Protein AF-A0A835W8W4-F1 (afdb_monomer_lite)

Radius of gyration: 17.64 Å; chains: 1; bounding box: 42×38×50 Å

Sequence (252 aa):
MQGSRPECCSPIPGKLLTFNLGNNPTNQWRDATPCVGCISRGADPAFYDSCGPDLGFGRVLLQLGVSQRVGFVPTAAGGTNLADMWCPGCPLYVEMKQTVVRAMRAAGPNARLRGMVWVQGESDANNDWNSGQYGTRFAAFLAAVRQDFAPYMSYPGAPAGGLPVIMAVMSTARRGDIFPYIQQVRNQQLGFTAANLLKVDMANYEFYLQSMRNPYQPDQIWWDQAIHMTQQGECDMGGDMASAWAASGLQQ

InterPro domains:
  IPR005181 Sialate O-acetylesterase domain [PF03629] (26-244)
  IPR036514 SGNH hydrolase superfamily [G3DSA:3.40.50.1110] (10-247)
  IPR052940 Carbohydrate Esterase 6 [PTHR31988] (3-247)

Structure (mmCIF, N/CA/C/O backbone):
data_AF-A0A835W8W4-F1
#
_entry.id   AF-A0A835W8W4-F1
#
loop_
_atom_site.group_PDB
_atom_site.id
_atom_site.type_symbol
_atom_site.label_atom_id
_atom_site.label_alt_id
_atom_site.label_comp_id
_atom_site.label_asym_id
_atom_site.label_entity_id
_atom_site.label_seq_id
_atom_site.pdbx_PDB_ins_code
_atom_site.Cartn_x
_atom_site.Cartn_y
_atom_site.Cartn_z
_atom_site.occupancy
_atom_site.B_iso_or_equiv
_atom_site.auth_seq_id
_atom_site.auth_comp_id
_atom_site.auth_asym_id
_atom_site.auth_atom_id
_atom_site.pdbx_PDB_model_num
ATOM 1 N N . MET A 1 1 ? -2.972 8.578 -17.487 1.00 58.81 1 MET A N 1
ATOM 2 C CA . MET A 1 1 ? -4.276 8.000 -17.100 1.00 58.81 1 MET A CA 1
ATOM 3 C C . MET A 1 1 ? -4.948 7.454 -18.347 1.00 58.81 1 MET A C 1
ATOM 5 O O . MET A 1 1 ? -4.941 8.152 -19.354 1.00 58.81 1 MET A O 1
ATOM 9 N N . GLN A 1 2 ? -5.483 6.234 -18.311 1.00 57.88 2 GLN A N 1
ATOM 10 C CA . GLN A 1 2 ? -6.339 5.714 -19.383 1.00 57.88 2 GLN A CA 1
ATOM 11 C C . GLN A 1 2 ? -7.764 5.511 -18.859 1.00 57.88 2 GLN A C 1
ATOM 13 O O . GLN A 1 2 ? -7.946 5.060 -17.726 1.00 57.88 2 GLN A O 1
ATOM 18 N N . GLY A 1 3 ? -8.748 5.851 -19.696 1.00 62.78 3 GLY A N 1
ATOM 19 C CA . GLY A 1 3 ? -10.175 5.621 -19.454 1.00 62.78 3 GLY A CA 1
ATOM 20 C C . GLY A 1 3 ? -10.870 6.642 -18.548 1.00 62.78 3 GLY A C 1
ATOM 21 O O . GLY A 1 3 ? -10.238 7.475 -17.898 1.00 62.78 3 GLY A O 1
ATOM 22 N N . SER A 1 4 ? -12.203 6.568 -18.517 1.00 70.31 4 SER A N 1
ATOM 23 C CA . SER A 1 4 ? -13.024 7.249 -17.514 1.00 70.31 4 SER A CA 1
ATOM 24 C C . SER A 1 4 ? -12.796 6.628 -16.139 1.00 70.31 4 SER A C 1
ATOM 26 O O . SER A 1 4 ? -12.672 5.408 -16.032 1.00 70.31 4 SER A O 1
ATOM 28 N N . ARG A 1 5 ? -12.808 7.451 -15.089 1.00 78.19 5 ARG A N 1
ATOM 29 C CA . ARG A 1 5 ? -12.670 6.992 -13.704 1.00 78.19 5 ARG A CA 1
ATOM 30 C C . ARG A 1 5 ? -13.720 5.916 -13.357 1.00 78.19 5 ARG A C 1
ATOM 32 O O . ARG A 1 5 ? -14.914 6.217 -13.442 1.00 78.19 5 ARG A O 1
ATOM 39 N N . PRO A 1 6 ? -13.312 4.709 -12.921 1.00 85.62 6 PRO A N 1
ATOM 40 C CA . PRO A 1 6 ? -14.235 3.673 -12.464 1.00 85.62 6 PRO A CA 1
ATOM 41 C C . PRO A 1 6 ? -15.059 4.102 -11.239 1.00 85.62 6 PRO A C 1
ATOM 43 O O . PRO A 1 6 ? -14.613 4.900 -10.408 1.00 85.62 6 PRO A O 1
ATOM 46 N N . GLU A 1 7 ? -16.256 3.532 -11.070 1.00 87.12 7 GLU A N 1
ATOM 47 C CA . GLU A 1 7 ? -17.146 3.873 -9.947 1.00 87.12 7 GLU A CA 1
ATOM 48 C C . GLU A 1 7 ? -16.520 3.550 -8.577 1.00 87.12 7 GLU A C 1
ATOM 50 O O . GLU A 1 7 ? -16.700 4.294 -7.611 1.00 87.12 7 GLU A O 1
ATOM 55 N N . CYS A 1 8 ? -15.726 2.483 -8.494 1.00 87.44 8 CYS A N 1
ATOM 56 C CA . CYS A 1 8 ? -15.003 2.078 -7.285 1.00 87.44 8 CYS A CA 1
ATOM 57 C C . CYS A 1 8 ? -14.047 3.163 -6.753 1.00 87.44 8 CYS A C 1
ATOM 59 O O . CYS A 1 8 ? -13.867 3.255 -5.540 1.00 87.44 8 CYS A O 1
ATOM 61 N N . CYS A 1 9 ? -13.544 4.051 -7.618 1.00 84.94 9 CYS A N 1
ATOM 62 C CA . CYS A 1 9 ? -12.717 5.210 -7.258 1.00 84.94 9 CYS A CA 1
ATOM 63 C C . CYS A 1 9 ? -13.539 6.452 -6.882 1.00 84.94 9 CYS A C 1
ATOM 65 O O . CYS A 1 9 ? -12.996 7.552 -6.782 1.00 84.94 9 CYS A O 1
ATOM 67 N N . SER A 1 10 ? -14.862 6.335 -6.753 1.00 89.44 10 SER A N 1
ATOM 68 C CA . SER A 1 10 ? -15.710 7.479 -6.420 1.00 89.44 10 SER A CA 1
ATOM 69 C C . SER A 1 10 ? -15.798 7.672 -4.903 1.00 89.44 10 SER A C 1
ATOM 71 O O . SER A 1 10 ? -15.991 6.683 -4.181 1.00 89.44 10 SER A O 1
ATOM 73 N N . PRO A 1 11 ? -15.713 8.925 -4.412 1.00 90.44 11 PRO A N 1
ATOM 74 C CA . PRO A 1 11 ? -15.899 9.249 -3.001 1.00 90.44 11 PRO A CA 1
ATOM 75 C C . PRO A 1 11 ? -17.213 8.710 -2.434 1.00 90.44 11 PRO A C 1
ATOM 77 O O . PRO A 1 11 ? -18.226 8.646 -3.129 1.00 90.44 11 PRO A O 1
ATOM 80 N N . ILE A 1 12 ? -17.213 8.395 -1.138 1.00 94.88 12 ILE A N 1
ATOM 81 C CA . ILE A 1 12 ? -18.433 8.116 -0.371 1.00 94.88 12 ILE A CA 1
ATOM 82 C C . ILE A 1 12 ? -18.437 9.072 0.830 1.00 94.88 12 ILE A C 1
ATOM 84 O O . ILE A 1 12 ? -17.858 8.733 1.872 1.00 94.88 12 ILE A O 1
ATOM 88 N N . PRO A 1 13 ? -19.032 10.274 0.685 1.00 95.12 13 PRO A N 1
ATOM 89 C CA . PRO A 1 13 ? -19.011 11.310 1.714 1.00 95.12 13 PRO A CA 1
ATOM 90 C C . PRO A 1 13 ? -19.453 10.802 3.090 1.00 95.12 13 PRO A C 1
ATOM 92 O O . PRO A 1 13 ? -20.390 10.010 3.214 1.00 95.12 13 PRO A O 1
ATOM 95 N N . GLY A 1 14 ? -18.736 11.211 4.135 1.00 95.00 14 GLY A N 1
ATOM 96 C CA . GLY A 1 14 ? -18.959 10.805 5.524 1.00 95.00 14 GLY A CA 1
ATOM 97 C C . GLY A 1 14 ? -18.557 9.364 5.873 1.00 95.00 14 GLY A C 1
ATOM 98 O O . GLY A 1 14 ? -18.551 9.011 7.062 1.00 95.00 14 GLY A O 1
ATOM 99 N N . LYS A 1 15 ? -18.205 8.530 4.881 1.00 96.62 15 LYS A N 1
ATOM 100 C CA . LYS A 1 15 ? -17.788 7.129 5.077 1.00 96.62 15 LYS A CA 1
ATOM 101 C C . LYS A 1 15 ? -16.337 6.863 4.691 1.00 96.62 15 LYS A C 1
ATOM 103 O O . LYS A 1 15 ? -15.668 6.134 5.417 1.00 96.62 15 LYS A O 1
ATOM 108 N N . LEU A 1 16 ? -15.853 7.430 3.589 1.00 95.38 16 LEU A N 1
ATOM 109 C CA . LEU A 1 16 ? -14.446 7.357 3.193 1.00 95.38 16 LEU A CA 1
ATOM 110 C C . LEU A 1 16 ? -13.795 8.708 3.456 1.00 95.38 16 LEU A C 1
ATOM 112 O O . LEU A 1 16 ? -14.190 9.712 2.868 1.00 95.38 16 LEU A O 1
ATOM 116 N N . LEU A 1 17 ? -12.818 8.725 4.357 1.00 94.19 17 LEU A N 1
ATOM 117 C CA . LEU A 1 17 ? -12.133 9.931 4.802 1.00 94.19 17 LEU A CA 1
ATOM 118 C C . LEU A 1 17 ? -10.644 9.865 4.477 1.00 94.19 17 LEU A C 1
ATOM 120 O O . LEU A 1 17 ? -10.050 8.789 4.452 1.00 94.19 17 LEU A O 1
ATOM 124 N N . THR A 1 18 ? -10.027 11.024 4.297 1.00 91.50 18 THR A N 1
ATOM 125 C CA . THR A 1 18 ? -8.574 11.168 4.198 1.00 91.50 18 THR A CA 1
ATOM 126 C C . THR A 1 18 ? -8.077 12.217 5.185 1.00 91.50 18 THR A C 1
ATOM 128 O O . THR A 1 18 ? -8.758 13.217 5.450 1.00 91.50 18 THR A O 1
ATOM 131 N N . PHE A 1 19 ? -6.903 11.980 5.762 1.00 90.44 19 PHE A N 1
ATOM 132 C CA . PHE A 1 19 ? -6.218 12.930 6.622 1.00 90.44 19 PHE A CA 1
ATOM 133 C C . PHE A 1 19 ? -5.140 13.671 5.845 1.00 90.44 19 PHE A C 1
ATOM 135 O O . PHE A 1 19 ? -4.148 13.064 5.462 1.00 90.44 19 PHE A O 1
ATOM 142 N N . ASN A 1 20 ? -5.276 14.996 5.765 1.00 74.00 20 ASN A N 1
ATOM 143 C CA . ASN A 1 20 ? -4.269 15.904 5.215 1.00 74.00 20 ASN A CA 1
ATOM 144 C C . ASN A 1 20 ? -3.978 15.716 3.706 1.00 74.00 20 ASN A C 1
ATOM 146 O O . ASN A 1 20 ? -3.751 14.620 3.213 1.00 74.00 20 ASN A O 1
ATOM 150 N N . LEU A 1 21 ? -3.941 16.820 2.966 1.00 63.12 21 LEU A N 1
ATOM 151 C CA . LEU A 1 21 ? -3.463 16.870 1.581 1.00 63.12 21 LEU A CA 1
ATOM 152 C C . LEU A 1 21 ? -2.366 17.926 1.561 1.00 63.12 21 LEU A C 1
ATOM 154 O O . LEU A 1 21 ? -2.598 19.007 2.101 1.00 63.12 21 LEU A O 1
ATOM 158 N N . GLY A 1 22 ? -1.193 17.634 0.989 1.00 52.56 22 GLY A N 1
ATOM 159 C CA . GLY A 1 22 ? 0.028 18.450 1.133 1.00 52.56 22 GLY A CA 1
ATOM 160 C C . GLY A 1 22 ? -0.129 19.963 0.902 1.00 52.56 22 GLY A C 1
ATOM 161 O O . GLY A 1 22 ? 0.611 20.748 1.486 1.00 52.56 22 GLY A O 1
ATOM 162 N N . ASN A 1 23 ? -1.146 20.389 0.146 1.00 52.91 23 ASN A N 1
ATOM 163 C CA . ASN A 1 23 ? -1.433 21.799 -0.143 1.00 52.91 23 ASN A CA 1
ATOM 164 C C . ASN A 1 23 ? -2.333 22.502 0.897 1.00 52.91 23 ASN A C 1
ATOM 166 O O . ASN A 1 23 ? -2.629 23.685 0.743 1.00 52.91 23 ASN A O 1
ATOM 170 N N . ASN A 1 24 ? -2.819 21.807 1.931 1.00 53.22 24 ASN A N 1
ATOM 171 C CA . ASN A 1 24 ? -3.669 22.389 2.974 1.00 53.22 24 ASN A CA 1
ATOM 172 C C . ASN A 1 24 ? -3.491 21.666 4.332 1.00 53.22 24 ASN A C 1
ATOM 174 O O . ASN A 1 24 ? -4.356 20.871 4.727 1.00 53.22 24 ASN A O 1
ATOM 178 N N . PRO A 1 25 ? -2.375 21.923 5.046 1.00 62.25 25 PRO A N 1
ATOM 179 C CA . PRO A 1 25 ? -1.998 21.233 6.276 1.00 62.25 25 PRO A CA 1
ATOM 180 C C . PRO A 1 25 ? -2.801 21.702 7.495 1.00 62.25 25 PRO A C 1
ATOM 182 O O . PRO A 1 25 ? -2.257 22.250 8.450 1.00 62.25 25 PRO A O 1
ATOM 185 N N . THR A 1 26 ? -4.115 21.471 7.499 1.00 68.50 26 THR A N 1
ATOM 186 C CA . THR A 1 26 ? -4.991 21.858 8.620 1.00 68.50 26 THR A CA 1
ATOM 187 C C . THR A 1 26 ? -5.052 20.827 9.745 1.00 68.50 26 THR A C 1
ATOM 189 O O . THR A 1 26 ? -5.738 21.059 10.735 1.00 68.50 26 THR A O 1
ATOM 192 N N . ASN A 1 27 ? -4.343 19.693 9.629 1.00 83.88 27 ASN A N 1
ATOM 193 C CA . ASN A 1 27 ? -4.487 18.534 10.524 1.00 83.88 27 ASN A CA 1
ATOM 194 C C . ASN A 1 27 ? -5.960 18.119 10.703 1.00 83.88 27 ASN A C 1
ATOM 196 O O . ASN A 1 27 ? -6.414 17.852 11.814 1.00 83.88 27 ASN A O 1
ATOM 200 N N . GLN A 1 28 ? -6.712 18.075 9.601 1.00 87.56 28 GLN A N 1
ATOM 201 C CA . GLN A 1 28 ? -8.135 17.741 9.596 1.00 87.56 28 GLN A CA 1
ATOM 202 C C . GLN A 1 28 ? -8.422 16.505 8.750 1.00 87.56 28 GLN A C 1
ATOM 204 O O . GLN A 1 28 ? -7.835 16.300 7.683 1.00 87.56 28 GLN A O 1
ATOM 209 N N . TRP A 1 29 ? -9.395 15.734 9.224 1.00 91.69 29 TRP A N 1
ATOM 210 C CA . TRP A 1 29 ? -10.076 14.711 8.447 1.00 91.69 29 TRP A CA 1
ATOM 211 C C . TRP A 1 29 ? -11.119 15.362 7.541 1.00 91.69 29 TRP A C 1
ATOM 213 O O . TRP A 1 29 ? -11.842 16.263 7.963 1.00 91.69 29 TRP A O 1
ATOM 223 N N . ARG A 1 30 ? -11.196 14.899 6.298 1.00 89.88 30 ARG A N 1
ATOM 224 C CA . ARG A 1 30 ? -12.176 15.338 5.298 1.00 89.88 30 ARG A CA 1
ATOM 225 C C . ARG A 1 30 ? -12.607 14.155 4.449 1.00 89.88 30 ARG A C 1
ATOM 227 O O . ARG A 1 30 ? -11.974 13.102 4.514 1.00 89.88 30 ARG A O 1
ATOM 234 N N . ASP A 1 31 ? -13.648 14.336 3.648 1.00 91.31 31 ASP A N 1
ATOM 235 C CA . ASP A 1 31 ? -14.042 13.324 2.673 1.00 91.31 31 ASP A CA 1
ATOM 236 C C . ASP A 1 31 ? -12.879 13.005 1.731 1.00 91.31 31 ASP A C 1
ATOM 238 O O . ASP A 1 31 ? -12.158 13.894 1.265 1.00 91.31 31 ASP A O 1
ATOM 242 N N . ALA A 1 32 ? -12.666 11.713 1.501 1.00 89.75 32 ALA A N 1
ATOM 243 C CA . ALA A 1 32 ? -11.625 11.242 0.612 1.00 89.75 32 ALA A CA 1
ATOM 244 C C . ALA A 1 32 ? -11.965 11.607 -0.838 1.00 89.75 32 ALA A C 1
ATOM 246 O O . ALA A 1 32 ? -13.104 11.469 -1.282 1.00 89.75 32 ALA A O 1
ATOM 247 N N . THR A 1 33 ? -10.956 12.064 -1.572 1.00 85.44 33 THR A N 1
ATOM 248 C CA . THR A 1 33 ? -11.023 12.311 -3.017 1.00 85.44 33 THR A CA 1
ATOM 249 C C . THR A 1 33 ? -10.239 11.215 -3.744 1.00 85.44 33 THR A C 1
ATOM 251 O O . THR A 1 33 ? -9.469 10.511 -3.088 1.00 85.44 33 THR A O 1
ATOM 254 N N . PRO A 1 34 ? -10.463 11.001 -5.052 1.00 85.12 34 PRO A N 1
ATOM 255 C CA . PRO A 1 34 ? -9.764 9.957 -5.798 1.00 85.12 34 PRO A CA 1
ATOM 256 C C . PRO A 1 34 ? -8.241 10.043 -5.679 1.00 85.12 34 PRO A C 1
ATOM 258 O O . PRO A 1 34 ? -7.680 11.133 -5.573 1.00 85.12 34 PRO A O 1
ATOM 261 N N . CYS A 1 35 ? -7.590 8.876 -5.731 1.00 77.69 35 CYS A N 1
ATOM 262 C CA . CYS A 1 35 ? -6.135 8.732 -5.656 1.00 77.69 35 CYS A CA 1
ATOM 263 C C . CYS A 1 35 ? -5.552 9.312 -4.356 1.00 77.69 35 CYS A C 1
ATOM 265 O O . CYS A 1 35 ? -4.607 10.100 -4.410 1.00 77.69 35 CYS A O 1
ATOM 267 N N . VAL A 1 36 ? -6.078 8.925 -3.180 1.00 79.50 36 VAL A N 1
ATOM 268 C CA . VAL A 1 36 ? -5.668 9.490 -1.874 1.00 79.50 36 VAL A CA 1
ATOM 269 C C . VAL A 1 36 ? -4.146 9.475 -1.698 1.00 79.50 36 VAL A C 1
ATOM 271 O O . VAL A 1 36 ? -3.571 10.452 -1.218 1.00 79.50 36 VAL A O 1
ATOM 274 N N . GLY A 1 37 ? -3.480 8.397 -2.123 1.00 73.38 37 GLY A N 1
ATOM 275 C CA . GLY A 1 37 ? -2.020 8.281 -2.060 1.00 73.38 37 GLY A CA 1
ATOM 276 C C . GLY A 1 37 ? -1.259 9.219 -3.007 1.00 73.38 37 GLY A C 1
ATOM 277 O O . GLY A 1 37 ? -0.158 9.640 -2.677 1.00 73.38 37 GLY A O 1
ATOM 278 N N . CYS A 1 38 ? -1.836 9.577 -4.151 1.00 71.88 38 CYS A N 1
ATOM 279 C CA . CYS A 1 38 ? -1.195 10.353 -5.221 1.00 71.88 38 CYS A CA 1
ATOM 280 C C . CYS A 1 38 ? -1.176 11.850 -4.900 1.00 71.88 38 CYS A C 1
ATOM 282 O O . CYS A 1 38 ? -0.239 12.563 -5.243 1.00 71.88 38 CYS A O 1
ATOM 284 N N . ILE A 1 39 ? -2.201 12.311 -4.182 1.00 66.94 39 ILE A N 1
ATOM 285 C CA . ILE A 1 39 ? -2.350 13.700 -3.732 1.00 66.94 39 ILE A CA 1
ATOM 286 C C . ILE A 1 39 ? -1.751 13.949 -2.334 1.00 66.94 39 ILE A C 1
ATOM 288 O O . ILE A 1 39 ? -1.865 15.053 -1.790 1.00 66.94 39 ILE A O 1
ATOM 292 N N . SER A 1 40 ? -1.089 12.940 -1.751 1.00 65.31 40 SER A N 1
ATOM 293 C CA . SER A 1 40 ? -0.463 12.979 -0.417 1.00 65.31 40 SER A CA 1
ATOM 294 C C . SER A 1 40 ? 0.491 14.168 -0.246 1.00 65.31 40 SER A C 1
ATOM 296 O O . SER A 1 40 ? 0.511 14.813 0.803 1.00 65.31 40 SER A O 1
ATOM 298 N N . ARG A 1 41 ? 1.245 14.493 -1.302 1.00 67.06 41 ARG A N 1
ATOM 299 C CA . ARG A 1 41 ? 2.327 15.493 -1.317 1.00 67.06 41 ARG A CA 1
ATOM 300 C C . ARG A 1 41 ? 1.999 16.755 -2.099 1.00 67.06 41 ARG A C 1
ATOM 302 O O . ARG A 1 41 ? 2.875 17.571 -2.358 1.00 67.06 41 ARG A O 1
ATOM 309 N N . GLY A 1 42 ? 0.734 16.925 -2.440 1.00 58.22 42 GLY A N 1
ATOM 310 C CA . GLY A 1 42 ? 0.255 18.068 -3.185 1.00 58.22 42 GLY A CA 1
ATOM 311 C C . GLY A 1 42 ? -0.871 17.625 -4.087 1.00 58.22 42 GLY A C 1
ATOM 312 O O . GLY A 1 42 ? -0.795 16.593 -4.746 1.00 58.22 42 GLY A O 1
ATOM 313 N N . ALA A 1 43 ? -1.942 18.400 -4.079 1.00 54.31 43 ALA A N 1
ATOM 314 C CA . ALA A 1 43 ? -3.055 18.206 -4.978 1.00 54.31 43 ALA A CA 1
ATOM 315 C C . ALA A 1 43 ? -2.628 18.702 -6.368 1.00 54.31 43 ALA A C 1
ATOM 317 O O . ALA A 1 43 ? -2.963 19.818 -6.762 1.00 54.31 43 ALA A O 1
ATOM 318 N N . ASP A 1 44 ? -1.785 17.922 -7.049 1.00 60.88 44 ASP A N 1
ATOM 319 C CA . ASP A 1 44 ? -1.528 18.112 -8.471 1.00 60.88 44 ASP A CA 1
ATOM 320 C C . ASP A 1 44 ? -2.856 17.859 -9.193 1.00 60.88 44 ASP A C 1
ATOM 322 O O . ASP A 1 44 ? -3.407 16.754 -9.085 1.00 60.88 44 ASP A O 1
ATOM 326 N N . PRO A 1 45 ? -3.406 18.862 -9.901 1.00 62.41 45 PRO A N 1
ATOM 327 C CA . PRO A 1 45 ? -4.656 18.691 -10.610 1.00 62.41 45 PRO A CA 1
ATOM 328 C C . PRO A 1 45 ? -4.652 17.546 -11.617 1.00 62.41 45 PRO A C 1
ATOM 330 O O . PRO A 1 45 ? -5.710 16.985 -11.898 1.00 62.41 45 PRO A O 1
ATOM 333 N N . ALA A 1 46 ? -3.471 17.149 -12.097 1.00 64.25 46 ALA A N 1
ATOM 334 C CA . ALA A 1 46 ? -3.295 15.996 -12.964 1.00 64.25 46 ALA A CA 1
ATOM 335 C C . ALA A 1 46 ? -3.670 14.661 -12.300 1.00 64.25 46 ALA A C 1
ATOM 337 O O . ALA A 1 46 ? -3.828 13.677 -13.013 1.00 64.25 46 ALA A O 1
ATOM 338 N N . PHE A 1 47 ? -3.831 14.595 -10.973 1.00 69.38 47 PHE A N 1
ATOM 339 C CA . PHE A 1 47 ? -4.231 13.371 -10.271 1.00 69.38 47 PHE A CA 1
ATOM 340 C C . PHE A 1 47 ? -5.670 13.383 -9.740 1.00 69.38 47 PHE A C 1
ATOM 342 O O . PHE A 1 47 ? -6.097 12.373 -9.185 1.00 69.38 47 PHE A O 1
ATOM 349 N N . TYR A 1 48 ? -6.446 14.461 -9.923 1.00 67.06 48 TYR A N 1
ATOM 350 C CA . TYR A 1 48 ? -7.840 14.499 -9.443 1.00 67.06 48 TYR A CA 1
ATOM 351 C C . TYR A 1 48 ? -8.752 13.473 -10.128 1.00 67.06 48 TYR A C 1
ATOM 353 O O . TYR A 1 48 ? -9.700 12.987 -9.507 1.00 67.06 48 TYR A O 1
ATOM 361 N N . ASP A 1 49 ? -8.429 13.118 -11.373 1.00 73.06 49 ASP A N 1
ATOM 362 C CA . ASP A 1 49 ? -9.118 12.083 -12.148 1.00 73.06 49 ASP A CA 1
ATOM 363 C C . ASP A 1 49 ? -8.391 10.728 -12.113 1.00 73.06 49 ASP A C 1
ATOM 365 O O . ASP A 1 49 ? -8.762 9.811 -12.844 1.00 73.06 49 ASP A O 1
ATOM 369 N N . SER A 1 50 ? -7.367 10.579 -11.267 1.00 80.12 50 SER A N 1
ATOM 370 C CA . SER A 1 50 ? -6.652 9.315 -11.095 1.00 80.12 50 SER A CA 1
ATOM 371 C C . SER A 1 50 ? -7.341 8.407 -10.079 1.00 80.12 50 SER A C 1
ATOM 373 O O . SER A 1 50 ? -8.146 8.834 -9.249 1.00 80.12 50 SER A O 1
ATOM 375 N N . CYS A 1 51 ? -6.953 7.136 -10.092 1.00 86.81 51 CYS A N 1
ATOM 376 C CA . CYS A 1 51 ? -7.342 6.166 -9.084 1.00 86.81 51 CYS A CA 1
ATOM 377 C C . CYS A 1 51 ? -6.106 5.520 -8.465 1.00 86.81 51 CYS A C 1
ATOM 379 O O . CYS A 1 51 ? -5.133 5.261 -9.166 1.00 86.81 51 CYS A O 1
ATOM 381 N N . GLY A 1 52 ? -6.172 5.282 -7.159 1.00 90.12 52 GLY A N 1
ATOM 382 C CA . GLY A 1 52 ? -5.290 4.378 -6.431 1.00 90.12 52 GLY A CA 1
ATOM 383 C C . GLY A 1 52 ? -6.133 3.289 -5.760 1.00 90.12 52 GLY A C 1
ATOM 384 O O . GLY A 1 52 ? -7.367 3.315 -5.857 1.00 90.12 52 GLY A O 1
ATOM 385 N N . PRO A 1 53 ? -5.512 2.352 -5.031 1.00 94.50 53 PRO A N 1
ATOM 386 C CA . PRO A 1 53 ? -6.230 1.218 -4.454 1.00 94.50 53 PRO A CA 1
ATOM 387 C C . PRO A 1 53 ? -7.087 1.609 -3.244 1.00 94.50 53 PRO A C 1
ATOM 389 O O . PRO A 1 53 ? -7.924 0.835 -2.790 1.00 94.50 53 PRO A O 1
ATOM 392 N N . ASP A 1 54 ? -6.888 2.811 -2.705 1.00 94.19 54 ASP A N 1
ATOM 393 C CA . ASP A 1 54 ? -7.471 3.317 -1.467 1.00 94.19 54 ASP A CA 1
ATOM 394 C C . ASP A 1 54 ? -9.006 3.341 -1.473 1.00 94.19 54 ASP A C 1
ATOM 396 O O . ASP A 1 54 ? -9.632 2.679 -0.642 1.00 94.19 54 ASP A O 1
ATOM 400 N N . LEU A 1 55 ? -9.645 4.062 -2.399 1.00 94.12 55 LEU A N 1
ATOM 401 C CA . LEU A 1 55 ? -11.110 4.151 -2.407 1.00 94.12 55 LEU A CA 1
ATOM 402 C C . LEU A 1 55 ? -11.785 2.817 -2.745 1.00 94.12 55 LEU A C 1
ATOM 404 O O . LEU A 1 55 ? -12.807 2.503 -2.132 1.00 94.12 55 LEU A O 1
ATOM 408 N N . GLY A 1 56 ? -11.196 2.013 -3.639 1.00 95.56 56 GLY A N 1
ATOM 409 C CA . GLY A 1 56 ? -11.665 0.654 -3.931 1.00 95.56 56 GLY A CA 1
ATOM 410 C C . GLY A 1 56 ? -11.611 -0.238 -2.689 1.00 95.56 56 GLY A C 1
ATOM 411 O O . GLY A 1 56 ? -12.619 -0.835 -2.306 1.00 95.56 56 GLY A O 1
ATOM 412 N N . PHE A 1 57 ? -10.476 -0.222 -1.985 1.00 97.25 57 PHE A N 1
ATOM 413 C CA . PHE A 1 57 ? -10.289 -0.914 -0.710 1.00 97.25 57 PHE A CA 1
ATOM 414 C C . PHE A 1 57 ? -11.325 -0.487 0.330 1.00 97.25 57 PHE A C 1
ATOM 416 O O . PHE A 1 57 ? -12.049 -1.312 0.890 1.00 97.25 57 PHE A O 1
ATOM 423 N N . GLY A 1 58 ? -11.451 0.820 0.565 1.00 96.69 58 GLY A N 1
ATOM 424 C CA . GLY A 1 58 ? -12.399 1.357 1.534 1.00 96.69 58 GLY A CA 1
ATOM 425 C C . GLY A 1 58 ? -13.843 0.994 1.196 1.00 96.69 58 GLY A C 1
ATOM 426 O O . GLY A 1 58 ? -14.594 0.579 2.077 1.00 96.69 58 GLY A O 1
ATOM 427 N N . ARG A 1 59 ? -14.236 1.109 -0.076 1.00 97.00 59 ARG A N 1
ATOM 428 C CA . ARG A 1 59 ? -15.580 0.763 -0.554 1.00 97.00 59 ARG A CA 1
ATOM 429 C C . ARG A 1 59 ? -15.913 -0.702 -0.293 1.00 97.00 59 ARG A C 1
ATOM 431 O O . ARG A 1 59 ? -16.986 -0.971 0.245 1.00 97.00 59 ARG A O 1
ATOM 438 N N . VAL A 1 60 ? -15.011 -1.626 -0.616 1.00 97.38 60 VAL A N 1
ATOM 439 C CA . VAL A 1 60 ? -15.243 -3.061 -0.392 1.00 97.38 60 VAL A CA 1
ATOM 440 C C . VAL A 1 60 ? -15.321 -3.381 1.102 1.00 97.38 60 VAL A C 1
ATOM 442 O O . VAL A 1 60 ? -16.221 -4.109 1.513 1.00 97.38 60 VAL A O 1
ATOM 445 N N . LEU A 1 61 ? -14.496 -2.764 1.958 1.00 97.31 61 LEU A N 1
ATOM 446 C CA . LEU A 1 61 ? -14.637 -2.922 3.415 1.00 97.31 61 LEU A CA 1
ATOM 447 C C . LEU A 1 61 ? -16.008 -2.465 3.939 1.00 97.31 61 LEU A C 1
ATOM 449 O O . LEU A 1 61 ? -16.565 -3.106 4.833 1.00 97.31 61 LEU A O 1
ATOM 453 N N . LEU A 1 62 ? -16.550 -1.368 3.398 1.00 97.00 62 LEU A N 1
ATOM 454 C CA . LEU A 1 62 ? -17.892 -0.889 3.744 1.00 97.00 62 LEU A CA 1
ATOM 455 C C . LEU A 1 62 ? -18.978 -1.860 3.255 1.00 97.00 62 LEU A C 1
ATOM 457 O O . LEU 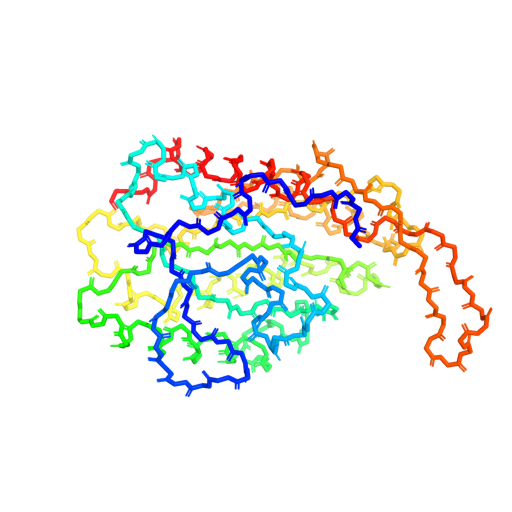A 1 62 ? -19.922 -2.138 3.990 1.00 97.00 62 LEU A O 1
ATOM 461 N N . GLN A 1 63 ? -18.850 -2.384 2.032 1.00 96.75 63 GLN A N 1
ATOM 462 C CA . GLN A 1 63 ? -19.801 -3.335 1.440 1.00 96.75 63 GLN A CA 1
ATOM 463 C C . GLN A 1 63 ? -19.827 -4.674 2.186 1.00 96.75 63 GLN A C 1
ATOM 465 O O . GLN A 1 63 ? -20.899 -5.229 2.406 1.00 96.75 63 GLN A O 1
ATOM 470 N N . LEU A 1 64 ? -18.663 -5.159 2.624 1.00 96.50 64 LEU A N 1
ATOM 471 C CA . LEU A 1 64 ? -18.528 -6.379 3.425 1.00 96.50 64 LEU A CA 1
ATOM 472 C C . LEU A 1 64 ? -18.939 -6.187 4.895 1.00 96.50 64 LEU A C 1
ATOM 474 O O . LEU A 1 64 ? -18.910 -7.140 5.668 1.00 96.50 64 LEU A O 1
ATOM 478 N N . GLY A 1 65 ? -19.280 -4.964 5.314 1.00 95.75 65 GLY A N 1
ATOM 479 C CA . GLY A 1 65 ? -19.637 -4.661 6.702 1.00 95.75 65 GLY A CA 1
ATOM 480 C C . GLY A 1 65 ? -18.465 -4.744 7.686 1.00 95.75 65 GLY A C 1
ATOM 481 O O . GLY A 1 65 ? -18.686 -4.724 8.895 1.00 95.75 65 GLY A O 1
ATOM 482 N N . VAL A 1 66 ? -17.222 -4.801 7.193 1.00 94.81 66 VAL A N 1
ATOM 483 C CA . VAL A 1 66 ? -16.003 -4.839 8.022 1.00 94.81 66 VAL A CA 1
ATOM 484 C C . VAL A 1 66 ? -15.808 -3.528 8.782 1.00 94.81 66 VAL A C 1
ATOM 486 O O . VAL A 1 66 ? -15.277 -3.514 9.891 1.00 94.81 66 VAL A O 1
ATOM 489 N N . SER A 1 67 ? -16.239 -2.411 8.195 1.00 93.56 67 SER A N 1
ATOM 490 C CA . SER A 1 67 ? -16.274 -1.117 8.868 1.00 93.56 67 SER A CA 1
ATOM 491 C C . SER A 1 67 ? -17.486 -0.301 8.429 1.00 93.56 67 SER A C 1
ATOM 493 O O . SER A 1 67 ? -18.020 -0.491 7.342 1.00 93.56 67 SER A O 1
ATOM 495 N N . GLN A 1 68 ? -17.897 0.652 9.264 1.00 94.56 68 GLN A N 1
ATOM 496 C CA . GLN A 1 68 ? -18.909 1.660 8.922 1.00 94.56 68 GLN A CA 1
ATOM 497 C C . GLN A 1 68 ? -18.287 2.936 8.331 1.00 94.56 68 GLN A C 1
ATOM 499 O O . GLN A 1 68 ? -18.971 3.729 7.680 1.00 94.56 68 GLN A O 1
ATOM 504 N N . ARG A 1 69 ? -16.985 3.144 8.569 1.00 95.25 69 ARG A N 1
ATOM 505 C CA . ARG A 1 69 ? -16.203 4.293 8.101 1.00 95.25 69 ARG A CA 1
ATOM 506 C C . ARG A 1 69 ? -14.730 3.906 7.974 1.00 95.25 69 ARG A C 1
ATOM 508 O O . ARG A 1 69 ? -14.192 3.225 8.845 1.00 95.25 69 ARG A O 1
ATOM 515 N N . VAL A 1 70 ? -14.064 4.359 6.921 1.00 95.94 70 VAL A N 1
ATOM 516 C CA . VAL A 1 70 ? -12.636 4.112 6.682 1.00 95.94 70 VAL A CA 1
ATOM 517 C C . VAL A 1 70 ? -11.922 5.452 6.562 1.00 95.94 70 VAL A C 1
ATOM 519 O O . VAL A 1 70 ? -12.368 6.331 5.829 1.00 95.94 70 VAL A O 1
ATOM 522 N N . GLY A 1 71 ? -10.836 5.618 7.316 1.00 95.75 71 GLY A N 1
ATOM 523 C CA . GLY A 1 71 ? -9.975 6.794 7.257 1.00 95.75 71 GLY A CA 1
ATOM 524 C C . GLY A 1 71 ? -8.594 6.422 6.732 1.00 95.75 71 GLY A C 1
ATOM 525 O O . GLY A 1 71 ? -7.953 5.526 7.277 1.00 95.75 71 GLY A O 1
ATOM 526 N N . PHE A 1 72 ? -8.137 7.123 5.701 1.00 95.31 72 PHE A N 1
ATOM 527 C CA . PHE A 1 72 ? -6.816 6.960 5.108 1.00 95.31 72 PHE A CA 1
ATOM 528 C C . PHE A 1 72 ? -5.854 8.039 5.598 1.00 95.31 72 PHE A C 1
ATOM 530 O O . PHE A 1 72 ? -6.208 9.215 5.670 1.00 95.31 72 PHE A O 1
ATOM 537 N N . VAL A 1 73 ? -4.620 7.639 5.899 1.00 94.19 73 VAL A N 1
ATOM 538 C CA . VAL A 1 73 ? -3.508 8.560 6.156 1.00 94.19 73 VAL A CA 1
ATOM 539 C C . VAL A 1 73 ? -2.533 8.445 4.981 1.00 94.19 73 VAL A C 1
ATOM 541 O O . VAL A 1 73 ? -1.704 7.536 4.977 1.00 94.19 73 VAL A O 1
ATOM 544 N N . PRO A 1 74 ? -2.653 9.294 3.948 1.00 90.88 74 PRO A N 1
ATOM 545 C CA . PRO A 1 74 ? -1.783 9.244 2.782 1.00 90.88 74 PRO A CA 1
ATOM 546 C C . PRO A 1 74 ? -0.355 9.678 3.116 1.00 90.88 74 PRO A C 1
ATOM 548 O O . PRO A 1 74 ? -0.122 10.784 3.597 1.00 90.88 74 PRO A O 1
ATOM 551 N N . THR A 1 75 ? 0.615 8.816 2.815 1.00 92.00 75 THR A N 1
ATOM 552 C CA . THR A 1 75 ? 2.048 9.103 3.020 1.00 92.00 75 THR A CA 1
ATOM 553 C C . THR A 1 75 ? 2.918 8.734 1.819 1.00 92.00 75 THR A C 1
ATOM 555 O O . THR A 1 75 ? 4.120 9.002 1.835 1.00 92.00 75 THR A O 1
ATOM 558 N N . ALA A 1 76 ? 2.320 8.153 0.772 1.00 91.00 76 ALA A N 1
ATOM 559 C CA . ALA A 1 76 ? 3.017 7.666 -0.413 1.00 91.00 76 ALA A CA 1
ATOM 560 C C . ALA A 1 76 ? 3.814 8.770 -1.128 1.00 91.00 76 ALA A C 1
ATOM 562 O O . ALA A 1 76 ? 3.512 9.960 -1.020 1.00 91.00 76 ALA A O 1
ATOM 563 N N . ALA A 1 77 ? 4.853 8.360 -1.853 1.00 89.81 77 ALA A N 1
ATOM 564 C CA . ALA A 1 77 ? 5.760 9.248 -2.565 1.00 89.81 77 ALA A CA 1
ATOM 565 C C . ALA A 1 77 ? 6.276 8.550 -3.832 1.00 89.81 77 ALA A C 1
ATOM 567 O O . ALA A 1 77 ? 6.878 7.477 -3.742 1.00 89.81 77 ALA A O 1
ATOM 568 N N . GLY A 1 78 ? 6.037 9.141 -5.004 1.00 88.81 78 GLY A N 1
ATOM 569 C CA . GLY A 1 78 ? 6.457 8.566 -6.285 1.00 88.81 78 GLY A CA 1
ATOM 570 C C . GLY A 1 78 ? 7.978 8.567 -6.468 1.00 88.81 78 GLY A C 1
ATOM 571 O O . GLY A 1 78 ? 8.649 9.514 -6.066 1.00 88.81 78 GLY A O 1
ATOM 572 N N . GLY A 1 79 ? 8.519 7.511 -7.087 1.00 90.31 79 GLY A N 1
ATOM 573 C CA . GLY A 1 79 ? 9.949 7.402 -7.410 1.00 90.31 79 GLY A CA 1
ATOM 574 C C . GLY A 1 79 ? 10.867 7.155 -6.208 1.00 90.31 79 GLY A C 1
ATOM 575 O O . GLY A 1 79 ? 12.038 7.527 -6.246 1.00 90.31 79 GLY A O 1
ATOM 576 N N . THR A 1 80 ? 10.341 6.572 -5.127 1.00 95.56 80 THR A N 1
ATOM 577 C CA . THR A 1 80 ? 11.060 6.448 -3.854 1.00 95.56 80 THR A CA 1
ATOM 578 C C . THR A 1 80 ? 11.457 5.010 -3.544 1.00 95.56 80 THR A C 1
ATOM 580 O O . THR A 1 80 ? 10.698 4.068 -3.781 1.00 95.56 80 THR A O 1
ATOM 583 N N . ASN A 1 81 ? 12.673 4.836 -3.023 1.00 97.81 81 ASN A N 1
ATOM 584 C CA . ASN A 1 81 ? 13.250 3.529 -2.706 1.00 97.81 81 ASN A CA 1
ATOM 585 C C . ASN A 1 81 ? 13.276 3.268 -1.190 1.00 97.81 81 ASN A C 1
ATOM 587 O O . ASN A 1 81 ? 13.224 4.190 -0.369 1.00 97.81 81 ASN A O 1
ATOM 591 N N . LEU A 1 82 ? 13.367 1.998 -0.811 1.00 97.69 82 LEU A N 1
ATOM 592 C CA . LEU A 1 82 ? 13.387 1.586 0.585 1.00 97.69 82 LEU A CA 1
ATOM 593 C C . LEU A 1 82 ? 14.729 1.879 1.269 1.00 97.69 82 LEU A C 1
ATOM 595 O O . LEU A 1 82 ? 14.756 2.167 2.465 1.00 97.69 82 LEU A O 1
ATOM 599 N N . ALA A 1 83 ? 15.823 1.827 0.509 1.00 95.31 83 ALA A N 1
ATOM 600 C CA . ALA A 1 83 ? 17.192 1.978 0.999 1.00 95.31 83 ALA A CA 1
ATOM 601 C C . ALA A 1 83 ? 17.480 3.341 1.647 1.00 95.31 83 ALA A C 1
ATOM 603 O O . ALA A 1 83 ? 18.018 3.375 2.752 1.00 95.31 83 ALA A O 1
ATOM 604 N N . ASP A 1 84 ? 17.082 4.432 0.994 1.00 96.56 84 ASP A N 1
ATOM 605 C CA . ASP A 1 84 ? 17.531 5.791 1.327 1.00 96.56 84 ASP A CA 1
ATOM 606 C C . ASP A 1 84 ? 16.387 6.718 1.751 1.00 96.56 84 ASP A C 1
ATOM 608 O O . ASP A 1 84 ? 16.617 7.815 2.263 1.00 96.56 84 ASP A O 1
ATOM 612 N N . MET A 1 85 ? 15.135 6.310 1.518 1.00 97.88 85 MET A N 1
ATOM 613 C CA . MET A 1 85 ? 13.977 7.184 1.725 1.00 97.88 85 MET A CA 1
ATOM 614 C C . MET A 1 85 ? 13.004 6.651 2.775 1.00 97.88 85 MET A C 1
ATOM 616 O O . MET A 1 85 ? 12.512 7.429 3.597 1.00 97.88 85 MET A O 1
ATOM 620 N N . TRP A 1 86 ? 12.773 5.337 2.799 1.00 98.50 86 TRP A N 1
ATOM 621 C CA . TRP A 1 86 ? 11.846 4.688 3.735 1.00 98.50 86 TRP A CA 1
ATOM 622 C C . TRP A 1 86 ? 12.523 3.902 4.858 1.00 98.50 86 TRP A C 1
ATOM 624 O O . TRP A 1 86 ? 11.827 3.391 5.733 1.00 98.50 86 TRP A O 1
ATOM 634 N N . CYS A 1 87 ? 13.855 3.811 4.875 1.00 98.00 87 CYS A N 1
ATOM 635 C CA . CYS A 1 87 ? 14.574 3.178 5.974 1.00 98.00 87 CYS A CA 1
ATOM 636 C C . CYS A 1 87 ? 14.193 3.809 7.336 1.00 98.00 87 CYS A C 1
ATOM 638 O O . CYS A 1 87 ? 13.831 4.990 7.383 1.00 98.00 87 CYS A O 1
ATOM 640 N N . PRO A 1 88 ? 14.280 3.086 8.467 1.00 98.12 88 PRO A N 1
ATOM 641 C CA . PRO A 1 88 ? 14.047 3.685 9.779 1.00 98.12 88 PRO A CA 1
ATOM 642 C C . PRO A 1 88 ? 14.941 4.916 10.004 1.00 98.12 88 PRO A C 1
ATOM 644 O O . PRO A 1 88 ? 16.164 4.820 9.990 1.00 98.12 88 PRO A O 1
ATOM 647 N N . GLY A 1 89 ? 14.319 6.083 10.196 1.00 97.19 89 GLY A N 1
ATOM 648 C CA . GLY A 1 89 ? 15.016 7.370 10.335 1.00 97.19 89 GLY A CA 1
ATOM 649 C C . GLY A 1 89 ? 15.276 8.124 9.023 1.00 97.19 89 GLY A C 1
ATOM 650 O O . GLY A 1 89 ? 15.612 9.306 9.078 1.00 97.19 89 GLY A O 1
ATOM 651 N N . CYS A 1 90 ? 15.060 7.503 7.861 1.00 98.25 90 CYS A N 1
ATOM 652 C CA . CYS A 1 90 ? 15.112 8.184 6.569 1.00 98.25 90 CYS A CA 1
ATOM 653 C C . CYS A 1 90 ? 13.974 9.224 6.430 1.00 98.25 90 CYS A C 1
ATOM 655 O O . CYS A 1 90 ? 12.937 9.109 7.099 1.00 98.25 90 CYS A O 1
ATOM 657 N N . PRO A 1 91 ? 14.122 10.239 5.554 1.00 96.88 91 PRO A N 1
ATOM 658 C CA . PRO A 1 91 ? 13.215 11.388 5.513 1.00 96.88 91 PRO A CA 1
ATOM 659 C C . PRO A 1 91 ? 11.727 11.036 5.373 1.00 96.88 91 PRO A C 1
ATOM 661 O O . PRO A 1 91 ? 10.902 11.574 6.114 1.00 96.88 91 PRO A O 1
ATOM 664 N N . LEU A 1 92 ? 11.370 10.099 4.486 1.00 96.25 92 LEU A N 1
ATOM 665 C CA . LEU A 1 92 ? 9.962 9.761 4.240 1.00 96.25 92 LEU A CA 1
ATOM 666 C C . LEU A 1 92 ? 9.375 8.886 5.345 1.00 96.25 92 LEU A C 1
ATOM 668 O O . LEU A 1 92 ? 8.198 9.025 5.674 1.00 96.25 92 LEU A O 1
ATOM 672 N N . TYR A 1 93 ? 10.197 8.047 5.979 1.00 98.25 93 TYR A N 1
ATOM 673 C CA . TYR A 1 93 ? 9.800 7.326 7.187 1.00 98.25 93 TYR A CA 1
ATOM 674 C C . TYR A 1 93 ? 9.444 8.299 8.319 1.00 98.25 93 TYR A C 1
ATOM 676 O O . TYR A 1 93 ? 8.387 8.176 8.947 1.00 98.25 93 TYR A O 1
ATOM 684 N N . VAL A 1 94 ? 10.303 9.295 8.570 1.00 97.31 94 VAL A N 1
ATOM 685 C CA . VAL A 1 94 ? 10.065 10.310 9.609 1.00 97.31 94 VAL A CA 1
ATOM 686 C C . VAL A 1 94 ? 8.797 11.103 9.304 1.00 97.31 94 VAL A C 1
ATOM 688 O O . VAL A 1 94 ? 7.962 11.296 10.191 1.00 97.31 94 VAL A O 1
ATOM 691 N N . GLU A 1 95 ? 8.611 11.517 8.053 1.00 93.88 95 GLU A N 1
ATOM 692 C CA . GLU A 1 95 ? 7.415 12.238 7.619 1.00 93.88 95 GLU A CA 1
ATOM 693 C C . GLU A 1 95 ? 6.137 11.398 7.773 1.00 93.88 95 GLU A C 1
ATOM 695 O O . GLU A 1 95 ? 5.137 11.891 8.309 1.00 93.88 95 GLU A O 1
ATOM 700 N N . MET A 1 96 ? 6.166 10.122 7.371 1.00 95.38 96 MET A N 1
ATOM 701 C CA . MET A 1 96 ? 5.060 9.178 7.560 1.00 95.38 96 MET A CA 1
ATOM 702 C C . MET A 1 96 ? 4.698 9.074 9.040 1.00 95.38 96 MET A C 1
ATOM 704 O O . MET A 1 96 ? 3.537 9.265 9.405 1.00 95.38 96 MET A O 1
ATOM 708 N N . LYS A 1 97 ? 5.690 8.838 9.906 1.00 96.25 97 LYS A N 1
ATOM 709 C CA . LYS A 1 97 ? 5.488 8.728 11.354 1.00 96.25 97 LYS A CA 1
ATOM 710 C C . LYS A 1 97 ? 4.825 9.977 11.924 1.00 96.25 97 LYS A C 1
ATOM 712 O O . LYS A 1 97 ? 3.830 9.878 12.642 1.00 96.25 97 LYS A O 1
ATOM 717 N N . GLN A 1 98 ? 5.343 11.156 11.590 1.00 94.38 98 GLN A N 1
ATOM 718 C CA . GLN A 1 98 ? 4.773 12.419 12.056 1.00 94.38 98 GLN A CA 1
ATOM 719 C C . GLN A 1 98 ? 3.337 12.614 11.552 1.00 94.38 98 GLN A C 1
ATOM 721 O O . GLN A 1 98 ? 2.476 13.062 12.308 1.00 94.38 98 GLN A O 1
ATOM 726 N N . THR A 1 99 ? 3.061 12.256 10.298 1.00 93.06 99 THR A N 1
ATOM 727 C CA . THR A 1 99 ? 1.730 12.392 9.691 1.00 93.06 99 THR A CA 1
ATOM 728 C C . THR A 1 99 ? 0.713 11.459 10.339 1.00 93.06 99 THR A C 1
ATOM 730 O O . THR A 1 99 ? -0.365 11.923 10.710 1.00 93.06 99 THR A O 1
ATOM 733 N N . VAL A 1 100 ? 1.074 10.197 10.589 1.00 95.06 100 VAL A N 1
ATOM 734 C CA . VAL A 1 100 ? 0.234 9.242 11.330 1.00 95.06 100 VAL A CA 1
ATOM 735 C C . VAL A 1 100 ? -0.044 9.752 12.743 1.00 95.06 100 VAL A C 1
ATOM 737 O O . VAL A 1 100 ? -1.201 9.822 13.142 1.00 95.06 100 VAL A O 1
ATOM 740 N N . VAL A 1 101 ? 0.972 10.211 13.481 1.00 94.50 101 VAL A N 1
ATOM 741 C CA . VAL A 1 101 ? 0.784 10.770 14.835 1.00 94.50 101 VAL A CA 1
ATOM 742 C C . VAL A 1 101 ? -0.200 11.945 14.832 1.00 94.50 101 VAL A C 1
ATOM 744 O O . VAL A 1 101 ? -1.075 12.017 15.699 1.00 94.50 101 VAL A O 1
ATOM 747 N N . ARG A 1 102 ? -0.096 12.866 13.863 1.00 93.88 102 ARG A N 1
ATOM 748 C CA . ARG A 1 102 ? -1.045 13.986 13.729 1.00 93.88 102 ARG A CA 1
ATOM 749 C C . ARG A 1 102 ? -2.456 13.497 13.391 1.00 93.88 102 ARG A C 1
ATOM 751 O O . ARG A 1 102 ? -3.404 13.984 14.002 1.00 93.88 102 ARG A O 1
ATOM 758 N N . ALA A 1 103 ? -2.590 12.512 12.502 1.00 94.31 103 ALA A N 1
ATOM 759 C CA . ALA A 1 103 ? -3.874 11.919 12.130 1.00 94.31 103 ALA A CA 1
ATOM 760 C C . ALA A 1 103 ? -4.582 11.275 13.327 1.00 94.31 103 ALA A C 1
ATOM 762 O O . ALA A 1 103 ? -5.759 11.544 13.580 1.00 94.31 103 ALA A O 1
ATOM 763 N N . MET A 1 104 ? -3.839 10.481 14.104 1.00 95.25 104 MET A N 1
ATOM 764 C CA . MET A 1 104 ? -4.350 9.811 15.299 1.00 95.25 104 MET A CA 1
ATOM 765 C C . MET A 1 104 ? -4.767 10.820 16.372 1.00 95.25 104 MET A C 1
ATOM 767 O O . MET A 1 104 ? -5.838 10.686 16.954 1.00 95.25 104 MET A O 1
ATOM 771 N N . ARG A 1 105 ? -3.975 11.881 16.591 1.00 93.94 105 ARG A N 1
ATOM 772 C CA . ARG A 1 105 ? -4.341 12.970 17.515 1.00 93.94 105 ARG A CA 1
ATOM 773 C C . ARG A 1 105 ? -5.612 13.696 17.074 1.00 93.94 105 ARG A C 1
ATOM 775 O O . ARG A 1 105 ? -6.483 13.932 17.903 1.00 93.94 105 ARG A O 1
ATOM 782 N N . ALA A 1 106 ? -5.733 14.017 15.786 1.00 93.94 106 ALA A N 1
ATOM 783 C CA . ALA A 1 106 ? -6.904 14.701 15.236 1.00 93.94 106 ALA A CA 1
ATOM 784 C C . ALA A 1 106 ? -8.178 13.837 15.269 1.00 93.94 106 ALA A C 1
ATOM 786 O O . ALA A 1 106 ? -9.276 14.372 15.384 1.00 93.94 106 ALA A O 1
ATOM 787 N N . ALA A 1 107 ? -8.043 12.510 15.183 1.00 93.25 107 ALA A N 1
ATOM 788 C CA . ALA A 1 107 ? -9.159 11.572 15.325 1.00 93.25 107 ALA A CA 1
ATOM 789 C C . ALA A 1 107 ? -9.623 11.393 16.789 1.00 93.25 107 ALA A C 1
ATOM 791 O O . ALA A 1 107 ? -10.729 10.905 17.026 1.00 93.25 107 ALA A O 1
ATOM 792 N N . GLY A 1 108 ? -8.810 11.808 17.766 1.00 92.06 108 GLY A N 1
ATOM 793 C CA . GLY A 1 108 ? -9.138 11.778 19.190 1.00 92.06 108 GLY A CA 1
ATOM 794 C C . GLY A 1 108 ? -8.666 10.513 19.925 1.00 92.06 108 GLY A C 1
ATOM 795 O O . GLY A 1 108 ? -8.075 9.612 19.332 1.00 92.06 108 GLY A O 1
ATOM 796 N N . PRO A 1 109 ? -8.922 10.418 21.242 1.00 88.69 109 PRO A N 1
ATOM 797 C CA . PRO A 1 109 ? -8.331 9.393 22.114 1.00 88.69 109 PRO A CA 1
ATOM 798 C C . PRO A 1 109 ? -8.781 7.957 21.808 1.00 88.69 109 PRO A C 1
ATOM 800 O O . PRO A 1 109 ? -8.101 7.012 22.189 1.00 88.69 109 PRO A O 1
ATOM 803 N N . ASN A 1 110 ? -9.904 7.788 21.106 1.00 87.69 110 ASN A N 1
ATOM 804 C CA . ASN A 1 110 ? -10.434 6.478 20.717 1.00 87.69 110 ASN A CA 1
ATOM 805 C C . ASN A 1 110 ? -9.981 6.038 19.316 1.00 87.69 110 ASN A C 1
ATOM 807 O O . ASN A 1 110 ? -10.464 5.024 18.809 1.00 87.69 110 ASN A O 1
ATOM 811 N N . ALA A 1 111 ? -9.106 6.808 18.665 1.00 89.94 111 ALA A N 1
ATOM 812 C CA . ALA A 1 111 ? -8.603 6.483 17.343 1.00 89.94 111 ALA A CA 1
ATOM 813 C C . ALA A 1 111 ? -7.767 5.197 17.381 1.00 89.94 111 ALA A C 1
ATOM 815 O O . ALA A 1 111 ? -6.897 5.022 18.232 1.00 89.94 111 ALA A O 1
ATOM 816 N N . ARG A 1 112 ? -8.017 4.303 16.423 1.00 93.00 112 ARG A N 1
ATOM 817 C CA . ARG A 1 112 ? -7.347 3.003 16.313 1.00 93.00 112 ARG A CA 1
ATOM 818 C C . ARG A 1 112 ? -6.663 2.904 14.965 1.00 93.00 112 ARG A C 1
ATOM 820 O O . ARG A 1 112 ? -7.336 2.995 13.938 1.00 93.00 112 ARG A O 1
ATOM 827 N N . LEU A 1 113 ? -5.352 2.685 14.959 1.00 95.56 113 LEU A N 1
ATOM 828 C CA . LEU A 1 113 ? -4.657 2.365 13.721 1.00 95.56 113 LEU A CA 1
ATOM 829 C C . LEU A 1 113 ? -4.934 0.893 13.394 1.00 95.56 113 LEU A C 1
ATOM 831 O O . LEU A 1 113 ? -4.608 0.000 14.179 1.00 95.56 113 LEU A O 1
ATOM 835 N N . ARG A 1 114 ? -5.620 0.650 12.273 1.00 95.69 114 ARG A N 1
ATOM 836 C CA . ARG A 1 114 ? -6.094 -0.696 11.912 1.00 95.69 114 ARG A CA 1
ATOM 837 C C . ARG A 1 114 ? -5.051 -1.481 11.132 1.00 95.69 114 ARG A C 1
ATOM 839 O O . ARG A 1 114 ? -4.853 -2.646 11.432 1.00 95.69 114 ARG A O 1
ATOM 846 N N . GLY A 1 115 ? -4.355 -0.849 10.195 1.00 96.31 115 GLY A N 1
ATOM 847 C CA . GLY A 1 115 ? -3.348 -1.504 9.367 1.00 96.31 115 GLY A CA 1
ATOM 848 C C . GLY A 1 115 ? -2.639 -0.520 8.444 1.00 96.31 115 GLY A C 1
ATOM 849 O O . GLY A 1 115 ? -2.874 0.687 8.513 1.00 96.31 115 GLY A O 1
ATOM 850 N N . MET A 1 116 ? -1.789 -1.056 7.574 1.00 97.75 116 MET A N 1
ATOM 851 C CA . MET A 1 116 ? -1.078 -0.315 6.534 1.00 97.75 116 MET A CA 1
ATOM 852 C C . MET A 1 116 ? -1.239 -1.013 5.183 1.00 97.75 116 MET A C 1
ATOM 854 O O . MET A 1 116 ? -1.105 -2.232 5.091 1.00 97.75 116 MET A O 1
ATOM 858 N N . VAL A 1 117 ? -1.475 -0.232 4.133 1.00 97.81 117 VAL A N 1
ATOM 859 C CA . VAL A 1 117 ? -1.349 -0.684 2.744 1.00 97.81 117 VAL A CA 1
ATOM 860 C C . VAL A 1 117 ? 0.031 -0.265 2.243 1.00 97.81 117 VAL A C 1
ATOM 862 O O . VAL A 1 117 ? 0.415 0.893 2.399 1.00 97.81 117 VAL A O 1
ATOM 865 N N . TRP A 1 118 ? 0.785 -1.204 1.676 1.00 98.12 118 TRP A N 1
ATOM 866 C CA . TRP A 1 118 ? 2.146 -0.996 1.185 1.00 98.12 118 TRP A CA 1
ATOM 867 C C . TRP A 1 118 ? 2.255 -1.409 -0.283 1.00 98.12 118 TRP A C 1
ATOM 869 O O . TRP A 1 118 ? 2.200 -2.594 -0.612 1.00 98.12 118 TRP A O 1
ATOM 879 N N . VAL A 1 119 ? 2.431 -0.421 -1.159 1.00 97.50 119 VAL A N 1
ATOM 880 C CA . VAL A 1 119 ? 2.643 -0.607 -2.601 1.00 97.50 119 VAL A CA 1
ATOM 881 C C . VAL A 1 119 ? 3.924 0.121 -2.966 1.00 97.50 119 VAL A C 1
ATOM 883 O O . VAL A 1 119 ? 3.937 1.346 -3.069 1.00 97.50 119 VAL A O 1
ATOM 886 N N . GLN A 1 120 ? 5.023 -0.624 -3.047 1.00 97.62 120 GLN A N 1
ATOM 887 C CA . GLN A 1 120 ? 6.345 -0.074 -3.320 1.00 97.62 120 GLN A CA 1
ATOM 888 C C . GLN A 1 120 ? 7.295 -1.205 -3.725 1.00 97.62 120 GLN A C 1
ATOM 890 O O . GLN A 1 120 ? 7.241 -2.301 -3.163 1.00 97.62 120 GLN A O 1
ATOM 895 N N . GLY A 1 121 ? 8.190 -0.936 -4.667 1.00 97.88 121 GLY A N 1
ATOM 896 C CA . GLY A 1 121 ? 9.319 -1.815 -4.986 1.00 97.88 121 GLY A CA 1
ATOM 897 C C . GLY A 1 121 ? 10.004 -1.468 -6.303 1.00 97.88 121 GLY A C 1
ATOM 898 O O . GLY A 1 121 ? 11.150 -1.853 -6.524 1.00 97.88 121 GLY A O 1
ATOM 899 N N . GLU A 1 122 ? 9.332 -0.688 -7.147 1.00 97.12 122 GLU A N 1
ATOM 900 C CA . GLU A 1 122 ? 9.819 -0.210 -8.438 1.00 97.12 122 GLU A CA 1
ATOM 901 C C . GLU A 1 122 ? 11.197 0.445 -8.341 1.00 97.12 122 GLU A C 1
ATOM 903 O O . GLU A 1 122 ? 12.131 0.038 -9.022 1.00 97.12 122 GLU A O 1
ATOM 908 N N . SER A 1 123 ? 11.365 1.439 -7.467 1.00 97.12 123 SER A N 1
ATOM 909 C CA . SER A 1 123 ? 12.628 2.184 -7.393 1.00 97.12 123 SER A CA 1
ATOM 910 C C . SER A 1 123 ? 13.767 1.401 -6.735 1.00 97.12 123 SER A C 1
ATOM 912 O O . SER A 1 123 ? 14.933 1.736 -6.947 1.00 97.12 123 SER A O 1
ATOM 914 N N . ASP A 1 124 ? 13.469 0.342 -5.977 1.00 98.25 124 ASP A N 1
ATOM 915 C CA . ASP A 1 124 ? 14.495 -0.589 -5.499 1.00 98.25 124 ASP A CA 1
ATOM 916 C C . ASP A 1 124 ? 14.982 -1.520 -6.616 1.00 98.25 124 ASP A C 1
ATOM 918 O O . ASP A 1 124 ? 16.110 -2.001 -6.568 1.00 98.25 124 ASP A O 1
ATOM 922 N N . ALA A 1 125 ? 14.182 -1.721 -7.664 1.00 97.62 125 ALA A N 1
ATOM 923 C CA . ALA A 1 125 ? 14.534 -2.535 -8.822 1.00 97.62 125 ALA A CA 1
ATOM 924 C C . ALA A 1 125 ? 15.427 -1.822 -9.857 1.00 97.62 125 ALA A C 1
ATOM 926 O O . ALA A 1 125 ? 15.768 -2.417 -10.881 1.00 97.62 125 ALA A O 1
ATOM 927 N N . ASN A 1 126 ? 15.830 -0.573 -9.603 1.00 95.19 126 ASN A N 1
ATOM 928 C CA . ASN A 1 126 ? 16.686 0.200 -10.509 1.00 95.19 126 ASN A CA 1
ATOM 929 C C . ASN A 1 126 ? 18.151 -0.267 -10.513 1.00 95.19 126 ASN A C 1
ATOM 931 O O . ASN A 1 126 ? 18.880 0.012 -11.461 1.00 95.19 126 ASN A O 1
ATOM 935 N N . ASN A 1 127 ? 18.611 -0.939 -9.454 1.00 96.38 127 ASN A N 1
ATOM 936 C CA . ASN A 1 127 ? 19.974 -1.460 -9.368 1.00 96.38 127 ASN A CA 1
ATOM 937 C C . ASN A 1 127 ? 20.048 -2.724 -8.490 1.00 96.38 127 ASN A C 1
ATOM 939 O O . ASN A 1 127 ? 19.189 -2.960 -7.636 1.00 96.38 127 ASN A O 1
ATOM 943 N N . ASP A 1 128 ? 21.092 -3.528 -8.697 1.00 96.81 128 ASP A N 1
ATOM 944 C CA . ASP A 1 128 ? 21.313 -4.794 -7.980 1.00 96.81 128 ASP A CA 1
ATOM 945 C C . ASP A 1 128 ? 21.501 -4.590 -6.465 1.00 96.81 128 ASP A C 1
ATOM 947 O O . ASP A 1 128 ? 20.979 -5.342 -5.649 1.00 96.81 128 ASP A O 1
ATOM 951 N N . TRP A 1 129 ? 22.173 -3.508 -6.058 1.00 97.19 129 TRP A N 1
ATOM 952 C CA . TRP A 1 129 ? 22.401 -3.202 -4.642 1.00 97.19 129 TRP A CA 1
ATOM 953 C C . TRP A 1 129 ? 21.099 -2.940 -3.868 1.00 97.19 129 TRP A C 1
ATOM 955 O O . TRP A 1 129 ? 20.929 -3.369 -2.719 1.00 97.19 129 TRP A O 1
ATOM 965 N N . ASN A 1 130 ? 20.164 -2.218 -4.484 1.00 97.12 130 ASN A N 1
ATOM 966 C CA . ASN A 1 130 ? 18.875 -1.923 -3.883 1.00 97.12 130 ASN A CA 1
ATOM 967 C C . ASN A 1 130 ? 17.993 -3.164 -3.853 1.00 97.12 130 ASN A C 1
ATOM 969 O O . ASN A 1 130 ? 17.539 -3.580 -2.781 1.00 97.12 130 ASN A O 1
ATOM 973 N N . SER A 1 131 ? 17.839 -3.794 -5.013 1.00 97.94 131 SER A N 1
ATOM 974 C CA . SER A 1 131 ? 17.000 -4.972 -5.174 1.00 97.94 131 SER A CA 1
ATOM 975 C C . SER A 1 131 ? 17.487 -6.142 -4.325 1.00 97.94 131 SER A C 1
ATOM 977 O O . SER A 1 131 ? 16.672 -6.742 -3.633 1.00 97.94 131 SER A O 1
ATOM 979 N N . GLY A 1 132 ? 18.790 -6.426 -4.268 1.00 98.25 132 GLY A N 1
ATOM 980 C CA . GLY A 1 132 ? 19.370 -7.549 -3.525 1.00 98.25 132 GLY A CA 1
ATOM 981 C C . GLY A 1 132 ? 19.213 -7.495 -2.006 1.00 98.25 132 GLY A C 1
ATOM 982 O O . GLY A 1 132 ? 19.414 -8.508 -1.343 1.00 98.25 132 GLY A O 1
ATOM 983 N N . GLN A 1 133 ? 18.819 -6.350 -1.448 1.00 98.25 133 GLN A N 1
ATOM 984 C CA . GLN A 1 133 ? 18.604 -6.168 -0.008 1.00 98.25 133 GLN A CA 1
ATOM 985 C C . GLN A 1 133 ? 17.155 -5.791 0.339 1.00 98.25 133 GLN A C 1
ATOM 987 O O . GLN A 1 133 ? 16.878 -5.432 1.487 1.00 98.25 133 GLN A O 1
ATOM 992 N N . TYR A 1 134 ? 16.224 -5.858 -0.620 1.00 98.75 134 TYR A N 1
ATOM 993 C CA . TYR A 1 134 ? 14.837 -5.430 -0.423 1.00 98.75 134 TYR A CA 1
ATOM 994 C C . TYR A 1 134 ? 14.180 -6.105 0.788 1.00 98.75 134 TYR A C 1
ATOM 996 O O . TYR A 1 134 ? 13.644 -5.426 1.659 1.00 98.75 134 TYR A O 1
ATOM 1004 N N . GLY A 1 135 ? 14.264 -7.434 0.888 1.00 98.62 135 GLY A N 1
ATOM 1005 C CA . GLY A 1 135 ? 13.654 -8.207 1.972 1.00 98.62 135 GLY A CA 1
ATOM 1006 C C . GLY A 1 135 ? 14.227 -7.852 3.345 1.00 98.62 135 GLY A C 1
ATOM 1007 O O . GLY A 1 135 ?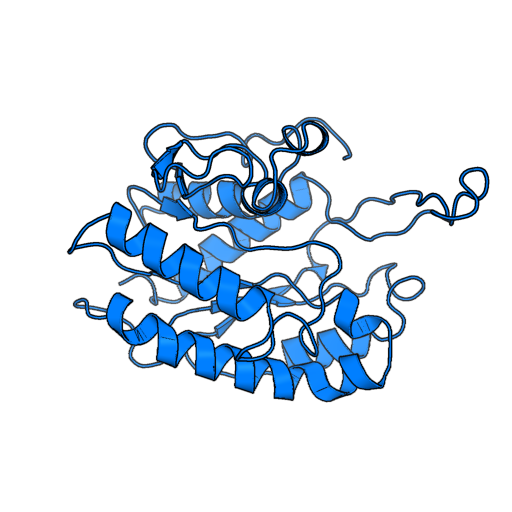 13.470 -7.640 4.292 1.00 98.62 135 GLY A O 1
ATOM 1008 N N . THR A 1 136 ? 15.552 -7.708 3.446 1.00 98.62 136 THR A N 1
ATOM 1009 C CA . THR A 1 136 ? 16.238 -7.285 4.679 1.00 98.62 136 THR A CA 1
ATOM 1010 C C . THR A 1 136 ? 15.800 -5.884 5.105 1.00 98.62 136 THR A C 1
ATOM 1012 O O . THR A 1 136 ? 15.464 -5.653 6.268 1.00 98.62 136 THR A O 1
ATOM 1015 N N . ARG A 1 137 ? 15.753 -4.939 4.160 1.00 98.62 137 ARG A N 1
ATOM 1016 C CA . ARG A 1 137 ? 15.321 -3.561 4.427 1.00 98.62 137 ARG A CA 1
ATOM 1017 C C . ARG A 1 137 ? 13.838 -3.493 4.782 1.00 98.62 137 ARG A C 1
ATOM 1019 O O . ARG A 1 137 ? 13.470 -2.747 5.686 1.00 98.62 137 ARG A O 1
ATOM 1026 N N . PHE A 1 138 ? 13.000 -4.311 4.146 1.00 98.81 138 PHE A N 1
ATOM 1027 C CA . PHE A 1 138 ? 11.575 -4.384 4.459 1.00 98.81 138 PHE A CA 1
ATOM 1028 C C . PHE A 1 138 ? 11.325 -4.983 5.844 1.00 98.81 138 PHE A C 1
ATOM 1030 O O . PHE A 1 138 ? 10.480 -4.468 6.569 1.00 98.81 138 PHE A O 1
ATOM 1037 N N . ALA A 1 139 ? 12.098 -5.990 6.269 1.00 98.81 139 ALA A N 1
ATOM 1038 C CA . ALA A 1 139 ? 12.071 -6.469 7.655 1.00 98.81 139 ALA A CA 1
ATOM 1039 C C . ALA A 1 139 ? 12.362 -5.342 8.653 1.00 98.81 139 ALA A C 1
ATOM 1041 O O . ALA A 1 139 ? 11.602 -5.161 9.607 1.00 98.81 139 ALA A O 1
ATOM 1042 N N . ALA A 1 140 ? 13.433 -4.574 8.429 1.00 98.75 140 ALA A N 1
ATOM 1043 C CA . ALA A 1 140 ? 13.805 -3.465 9.306 1.00 98.75 140 ALA A CA 1
ATOM 1044 C C . ALA A 1 140 ? 12.725 -2.370 9.335 1.00 98.75 140 ALA A C 1
ATOM 1046 O O . ALA A 1 140 ? 12.340 -1.907 10.409 1.00 98.75 140 ALA A O 1
ATOM 1047 N N . PHE A 1 141 ? 12.191 -2.002 8.168 1.00 98.81 141 PHE A N 1
ATOM 1048 C CA . PHE A 1 141 ? 11.079 -1.062 8.040 1.00 98.81 141 PHE A CA 1
ATOM 1049 C C . PHE A 1 141 ? 9.834 -1.545 8.794 1.00 98.81 141 PHE A C 1
ATOM 1051 O O . PHE A 1 141 ? 9.302 -0.819 9.630 1.00 98.81 141 PHE A O 1
ATOM 1058 N N . LEU A 1 142 ? 9.394 -2.783 8.555 1.00 98.75 142 LEU A N 1
ATOM 1059 C CA . LEU A 1 142 ? 8.200 -3.354 9.177 1.00 98.75 142 LEU A CA 1
ATOM 1060 C C . LEU A 1 142 ? 8.332 -3.434 10.702 1.00 98.75 142 LEU A C 1
ATOM 1062 O O . LEU A 1 142 ? 7.380 -3.118 11.419 1.00 98.75 142 LEU A O 1
ATOM 1066 N N . ALA A 1 143 ? 9.503 -3.832 11.204 1.00 98.56 143 ALA A N 1
ATOM 1067 C CA . ALA A 1 143 ? 9.781 -3.864 12.636 1.00 98.56 143 ALA A CA 1
ATOM 1068 C C . ALA A 1 143 ? 9.671 -2.463 13.259 1.00 98.56 143 ALA A C 1
ATOM 1070 O O . ALA A 1 143 ? 8.977 -2.293 14.263 1.00 98.56 143 ALA A O 1
ATOM 1071 N N . ALA A 1 144 ? 10.277 -1.455 12.624 1.00 98.62 144 ALA A N 1
ATOM 1072 C CA . ALA A 1 144 ? 10.221 -0.073 13.090 1.00 98.62 144 ALA A CA 1
ATOM 1073 C C . ALA A 1 144 ? 8.789 0.491 13.058 1.00 98.62 144 ALA A C 1
ATOM 1075 O O . ALA A 1 144 ? 8.338 1.048 14.057 1.00 98.62 144 ALA A O 1
ATOM 1076 N N . VAL A 1 145 ? 8.036 0.262 11.973 1.00 98.44 145 VAL A N 1
ATOM 1077 C CA . VAL A 1 145 ? 6.619 0.656 11.845 1.00 98.44 145 VAL A CA 1
ATOM 1078 C C . VAL A 1 145 ? 5.784 0.084 12.990 1.00 98.44 145 VAL A C 1
ATOM 1080 O O . VAL A 1 145 ? 5.005 0.801 13.619 1.00 98.44 145 VAL A O 1
ATOM 1083 N N . ARG A 1 146 ? 5.946 -1.210 13.288 1.00 97.88 146 ARG A N 1
ATOM 1084 C CA . ARG A 1 146 ? 5.193 -1.878 14.359 1.00 97.88 146 ARG A CA 1
ATOM 1085 C C . ARG A 1 146 ? 5.547 -1.341 15.733 1.00 97.88 146 ARG A C 1
ATOM 1087 O O . ARG A 1 146 ? 4.645 -1.141 16.540 1.00 97.88 146 ARG A O 1
ATOM 1094 N N . GLN A 1 147 ? 6.827 -1.093 15.986 1.00 97.69 147 GLN A N 1
ATOM 1095 C CA . GLN A 1 147 ? 7.282 -0.508 17.240 1.00 97.69 147 GLN A CA 1
ATOM 1096 C C . GLN A 1 147 ? 6.744 0.917 17.417 1.00 97.69 147 GLN A C 1
ATOM 1098 O O . GLN A 1 147 ? 6.165 1.237 18.453 1.00 97.69 147 GLN A O 1
ATOM 1103 N N . ASP A 1 148 ? 6.893 1.763 16.399 1.00 97.75 148 ASP A N 1
ATOM 1104 C CA . ASP A 1 148 ? 6.530 3.178 16.468 1.00 97.75 148 ASP A CA 1
ATOM 1105 C C . ASP A 1 148 ? 5.018 3.408 16.559 1.00 97.75 148 ASP A C 1
ATOM 1107 O O . ASP A 1 148 ? 4.582 4.394 17.159 1.00 97.75 148 ASP A O 1
ATOM 1111 N N . PHE A 1 149 ? 4.210 2.511 15.988 1.00 96.69 149 PHE A N 1
ATOM 1112 C CA . PHE A 1 149 ? 2.752 2.630 15.996 1.00 96.69 149 PHE A CA 1
ATOM 1113 C C . PHE A 1 149 ? 2.039 1.724 17.004 1.00 96.69 149 PHE A C 1
ATOM 1115 O O . PHE A 1 149 ? 0.818 1.829 17.134 1.00 96.69 149 PHE A O 1
ATOM 1122 N N . ALA A 1 150 ? 2.766 0.915 17.781 1.00 95.31 150 ALA A N 1
ATOM 1123 C CA . ALA A 1 150 ? 2.197 0.112 18.867 1.00 95.31 150 ALA A CA 1
ATOM 1124 C C . ALA A 1 150 ? 1.282 0.911 19.826 1.00 95.31 150 ALA A C 1
ATOM 1126 O O . ALA A 1 150 ? 0.212 0.400 20.164 1.00 95.31 150 ALA A O 1
ATOM 1127 N N . PRO A 1 151 ? 1.587 2.173 20.210 1.00 93.81 151 PRO A N 1
ATOM 1128 C CA . PRO A 1 151 ? 0.696 2.958 21.071 1.00 93.81 151 PRO A CA 1
ATOM 1129 C C . PRO A 1 151 ? -0.708 3.201 20.491 1.00 93.81 151 PRO A C 1
ATOM 1131 O O . PRO A 1 151 ? -1.655 3.409 21.244 1.00 93.81 151 PRO A O 1
ATOM 1134 N N . TYR A 1 152 ? -0.860 3.160 19.163 1.00 94.56 152 TYR A N 1
ATOM 1135 C CA . TYR A 1 152 ? -2.133 3.361 18.457 1.00 94.56 152 TYR A CA 1
ATOM 1136 C C . TYR A 1 152 ? -2.898 2.058 18.190 1.00 94.56 152 TYR A C 1
ATOM 1138 O O . TYR A 1 152 ? -3.945 2.067 17.532 1.00 94.56 152 TYR A O 1
ATOM 1146 N N . MET A 1 153 ? -2.376 0.943 18.704 1.00 91.31 153 MET A N 1
ATOM 1147 C CA . MET A 1 153 ? -2.948 -0.395 18.591 1.00 91.31 153 MET A CA 1
ATOM 1148 C C . MET A 1 153 ? -3.478 -0.958 19.911 1.00 91.31 153 MET A C 1
ATOM 1150 O O . MET A 1 153 ? -3.900 -2.108 19.963 1.00 91.31 153 MET A O 1
ATOM 1154 N N . SER A 1 154 ? -3.499 -0.164 20.979 1.00 86.19 154 SER A N 1
ATOM 1155 C CA . SER A 1 154 ? -3.997 -0.586 22.290 1.00 86.19 154 SER A CA 1
ATOM 1156 C C . SER A 1 154 ? -5.530 -0.588 22.340 1.00 86.19 154 SER A C 1
ATOM 1158 O O . SER A 1 154 ? -6.146 0.289 22.944 1.00 86.19 154 SER A O 1
ATOM 1160 N N . TYR A 1 155 ? -6.164 -1.560 21.683 1.00 87.50 155 TYR A N 1
ATOM 1161 C CA . TYR A 1 155 ? -7.613 -1.777 21.723 1.00 87.50 155 TYR A CA 1
ATOM 1162 C C . TYR A 1 155 ? -7.966 -3.268 21.869 1.00 87.50 155 TYR A C 1
ATOM 1164 O O . TYR A 1 155 ? -7.205 -4.122 21.412 1.00 87.50 155 TYR A O 1
ATOM 1172 N N . PRO A 1 156 ? -9.117 -3.609 22.484 1.00 87.88 156 PRO A N 1
ATOM 1173 C CA . PRO A 1 156 ? -9.592 -4.991 22.533 1.00 87.88 156 PRO A CA 1
ATOM 1174 C C . PRO A 1 156 ? -9.706 -5.578 21.123 1.00 87.88 156 PRO A C 1
ATOM 1176 O O . PRO A 1 156 ? -10.268 -4.922 20.249 1.00 87.88 156 PRO A O 1
ATOM 1179 N N . GLY A 1 157 ? -9.163 -6.779 20.914 1.00 86.19 157 GLY A N 1
ATOM 1180 C CA . GLY A 1 157 ? -9.146 -7.443 19.605 1.00 86.19 157 GLY A CA 1
ATOM 1181 C C . GLY A 1 157 ? -7.944 -7.102 18.716 1.00 86.19 157 GLY A C 1
ATOM 1182 O O . GLY A 1 157 ? -7.794 -7.711 17.660 1.00 86.19 157 GLY A O 1
ATOM 1183 N N . ALA A 1 158 ? -7.053 -6.191 19.132 1.00 89.88 158 ALA A N 1
ATOM 1184 C CA . ALA A 1 158 ? -5.846 -5.891 18.365 1.00 89.88 158 ALA A CA 1
ATOM 1185 C C . ALA A 1 158 ? -4.964 -7.145 18.181 1.00 89.88 158 ALA A C 1
ATOM 1187 O O . ALA A 1 158 ? -4.708 -7.872 19.148 1.00 89.88 158 ALA A O 1
ATOM 1188 N N . PRO A 1 159 ? -4.462 -7.409 16.964 1.00 91.62 159 PRO A N 1
ATOM 1189 C CA . PRO A 1 159 ? -3.738 -8.639 16.685 1.00 91.62 159 PRO A CA 1
ATOM 1190 C C . PRO A 1 159 ? -2.334 -8.622 17.313 1.00 91.62 159 PRO A C 1
ATOM 1192 O O . PRO A 1 159 ? -1.566 -7.675 17.144 1.00 91.62 159 PRO A O 1
ATOM 1195 N N . ALA A 1 160 ? -1.967 -9.711 17.999 1.00 87.19 160 ALA A N 1
ATOM 1196 C CA . ALA A 1 160 ? -0.735 -9.807 18.796 1.00 87.19 160 ALA A CA 1
ATOM 1197 C C . ALA A 1 160 ? 0.574 -9.672 17.985 1.00 87.19 160 ALA A C 1
ATOM 1199 O O . ALA A 1 160 ? 1.601 -9.281 18.531 1.00 87.19 160 ALA A O 1
ATOM 1200 N N . GLY A 1 161 ? 0.549 -9.955 16.678 1.00 86.25 161 GLY A N 1
ATOM 1201 C CA . GLY A 1 161 ? 1.708 -9.837 15.775 1.00 86.25 161 GLY A CA 1
ATOM 1202 C C . GLY A 1 161 ? 2.107 -8.405 15.378 1.00 86.25 161 GLY A C 1
ATOM 1203 O O . GLY A 1 161 ? 2.942 -8.233 14.486 1.00 86.25 161 GLY A O 1
ATOM 1204 N N . GLY A 1 162 ? 1.509 -7.382 15.999 1.00 93.62 162 GLY A N 1
ATOM 1205 C CA . GLY A 1 162 ? 1.700 -5.971 15.660 1.00 93.62 162 GLY A CA 1
ATOM 1206 C C . GLY A 1 162 ? 0.861 -5.5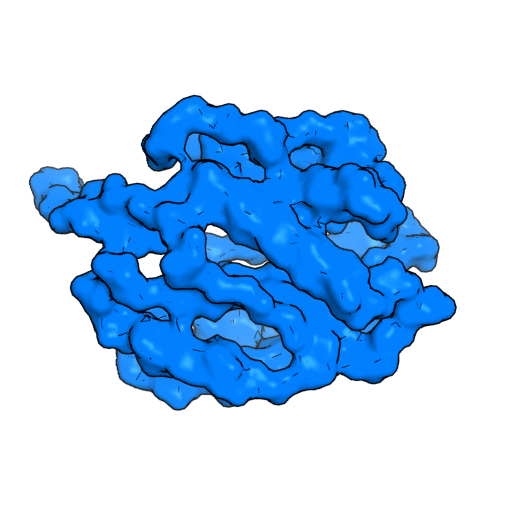32 14.461 1.00 93.62 162 GLY A C 1
ATOM 1207 O O . GLY A 1 162 ? 0.005 -6.279 13.983 1.00 93.62 162 GLY A O 1
ATOM 1208 N N . LEU A 1 163 ? 1.105 -4.310 13.977 1.00 96.75 163 LEU A N 1
ATOM 1209 C CA . LEU A 1 163 ? 0.309 -3.688 12.916 1.00 96.75 163 LEU A CA 1
ATOM 1210 C C . LEU A 1 163 ? 0.198 -4.606 11.691 1.00 96.75 163 LEU A C 1
ATOM 1212 O O . LEU A 1 163 ? 1.232 -4.970 11.107 1.00 96.75 163 LEU A O 1
ATOM 1216 N N . PRO A 1 164 ? -1.033 -4.985 11.303 1.00 97.62 164 PRO A N 1
ATOM 1217 C CA . PRO A 1 164 ? -1.267 -5.669 10.050 1.00 97.62 164 PRO A CA 1
ATOM 1218 C C . PRO A 1 164 ? -0.833 -4.836 8.849 1.00 97.62 164 PRO A C 1
ATOM 1220 O O . PRO A 1 164 ? -1.068 -3.626 8.796 1.00 97.62 164 PRO A O 1
ATOM 1223 N N . VAL A 1 165 ? -0.230 -5.495 7.867 1.00 98.25 165 VAL A N 1
ATOM 1224 C CA . VAL A 1 165 ? 0.213 -4.865 6.622 1.00 98.25 165 VAL A CA 1
ATOM 1225 C C . VAL A 1 165 ? -0.298 -5.678 5.446 1.00 98.25 165 VAL A C 1
ATOM 1227 O O . VAL A 1 165 ? -0.184 -6.900 5.454 1.00 98.25 165 VAL A O 1
ATOM 1230 N N . ILE A 1 166 ? -0.835 -5.007 4.432 1.00 98.50 166 ILE A N 1
ATOM 1231 C CA . ILE A 1 166 ? -1.150 -5.608 3.136 1.00 98.50 166 ILE A CA 1
ATOM 1232 C C . ILE A 1 166 ? -0.127 -5.096 2.131 1.00 98.50 166 ILE A C 1
ATOM 1234 O O . ILE A 1 166 ? -0.066 -3.897 1.866 1.00 98.50 166 ILE A O 1
ATOM 1238 N N . MET A 1 167 ? 0.694 -5.996 1.600 1.00 98.69 167 MET A N 1
ATOM 1239 C CA . MET A 1 167 ? 1.708 -5.694 0.594 1.00 98.69 167 MET A CA 1
ATOM 1240 C C . MET A 1 167 ? 1.194 -6.035 -0.805 1.00 98.69 167 MET A C 1
ATOM 1242 O O . MET A 1 167 ? 0.710 -7.141 -1.037 1.00 98.69 167 MET A O 1
ATOM 1246 N N . ALA A 1 168 ? 1.376 -5.124 -1.754 1.00 98.38 168 ALA A N 1
ATOM 1247 C CA . ALA A 1 168 ? 1.289 -5.453 -3.170 1.00 98.38 168 ALA A CA 1
ATOM 1248 C C . ALA A 1 168 ? 2.633 -6.006 -3.662 1.00 98.38 168 ALA A C 1
ATOM 1250 O O . ALA A 1 168 ? 3.674 -5.358 -3.536 1.00 98.38 168 ALA A O 1
ATOM 1251 N N . VAL A 1 169 ? 2.613 -7.220 -4.204 1.00 98.75 169 VAL A N 1
ATOM 1252 C CA . VAL A 1 169 ? 3.783 -7.868 -4.796 1.00 98.75 169 VAL A CA 1
ATOM 1253 C C . VAL A 1 169 ? 3.947 -7.365 -6.227 1.00 98.75 169 VAL A C 1
ATOM 1255 O O . VAL A 1 169 ? 3.040 -7.519 -7.041 1.00 98.75 169 VAL A O 1
ATOM 1258 N N . MET A 1 170 ? 5.114 -6.808 -6.545 1.00 98.25 170 MET A N 1
ATOM 1259 C CA . MET A 1 170 ? 5.420 -6.171 -7.825 1.00 98.25 170 MET A CA 1
ATOM 1260 C C . MET A 1 170 ? 5.191 -7.101 -9.012 1.00 98.25 170 MET A C 1
ATOM 1262 O O . MET A 1 170 ? 5.741 -8.199 -9.051 1.00 98.25 170 MET A O 1
ATOM 1266 N N . SER A 1 171 ? 4.455 -6.638 -10.023 1.00 97.00 171 SER A N 1
ATOM 1267 C CA . SER A 1 171 ? 4.382 -7.312 -11.323 1.00 97.00 171 SER A CA 1
ATOM 1268 C C . SER A 1 171 ? 5.707 -7.172 -12.077 1.00 97.00 171 SER A C 1
ATOM 1270 O O . SER A 1 171 ? 6.371 -6.136 -11.981 1.00 97.00 171 SER A O 1
ATOM 1272 N N . THR A 1 172 ? 6.071 -8.195 -12.851 1.00 95.12 172 THR A N 1
ATOM 1273 C CA . THR A 1 172 ? 7.218 -8.181 -13.778 1.00 95.12 172 THR A CA 1
ATOM 1274 C C . THR A 1 172 ? 6.797 -8.050 -15.243 1.00 95.12 172 THR A C 1
ATOM 1276 O O . THR A 1 172 ? 7.640 -7.811 -16.111 1.00 95.12 172 THR A O 1
ATOM 1279 N N . ALA A 1 173 ? 5.500 -8.177 -15.539 1.00 91.38 173 ALA A N 1
ATOM 1280 C CA . ALA A 1 173 ? 4.984 -8.193 -16.901 1.00 91.38 173 ALA A CA 1
ATOM 1281 C C . ALA A 1 173 ? 5.263 -6.859 -17.608 1.00 91.38 173 ALA A C 1
ATOM 1283 O O . ALA A 1 173 ? 4.750 -5.825 -17.195 1.00 91.38 173 ALA A O 1
ATOM 1284 N N . ARG A 1 174 ? 6.070 -6.891 -18.682 1.00 88.38 174 ARG A N 1
ATOM 1285 C CA . ARG A 1 174 ? 6.466 -5.711 -19.485 1.00 88.38 174 ARG A CA 1
ATOM 1286 C C . ARG A 1 174 ? 7.169 -4.601 -18.688 1.00 88.38 174 ARG A C 1
ATOM 1288 O O . ARG A 1 174 ? 7.064 -3.428 -19.030 1.00 88.38 174 ARG A O 1
ATOM 1295 N N . ARG A 1 175 ? 7.882 -4.973 -17.620 1.00 91.06 175 ARG A N 1
ATOM 1296 C CA . ARG A 1 175 ? 8.526 -4.020 -16.696 1.00 91.06 175 ARG A CA 1
ATOM 1297 C C . ARG A 1 175 ? 10.042 -4.154 -16.592 1.00 91.06 175 ARG A C 1
ATOM 1299 O O . ARG A 1 175 ? 10.668 -3.292 -15.991 1.00 91.06 175 ARG A O 1
ATOM 1306 N N . GLY A 1 176 ? 10.630 -5.193 -17.188 1.00 87.50 176 GLY A N 1
ATOM 1307 C CA . GLY A 1 176 ? 12.073 -5.452 -17.111 1.00 87.50 176 GLY A CA 1
ATOM 1308 C C . GLY A 1 176 ? 12.941 -4.346 -17.718 1.00 87.50 176 GLY A C 1
ATOM 1309 O O . GLY A 1 176 ? 14.007 -4.066 -17.188 1.00 87.50 176 GLY A O 1
ATOM 1310 N N . ASP A 1 177 ? 12.471 -3.666 -18.766 1.00 85.69 177 ASP A N 1
ATOM 1311 C CA . ASP A 1 177 ? 13.271 -2.634 -19.442 1.00 85.69 177 ASP A CA 1
ATOM 1312 C C . ASP A 1 177 ? 13.440 -1.362 -18.599 1.00 85.69 177 ASP A C 1
ATOM 1314 O O . ASP A 1 177 ? 14.478 -0.708 -18.665 1.00 85.69 177 ASP A O 1
ATOM 1318 N N . ILE A 1 178 ? 12.427 -1.005 -17.802 1.00 85.94 178 ILE A N 1
ATOM 1319 C CA . ILE A 1 178 ? 12.475 0.153 -16.898 1.00 85.94 178 ILE A CA 1
ATOM 1320 C C . ILE A 1 178 ? 12.937 -0.218 -15.487 1.00 85.94 178 ILE A C 1
ATOM 1322 O O . ILE A 1 178 ? 13.595 0.584 -14.827 1.00 85.94 178 ILE A O 1
ATOM 1326 N N . PHE A 1 179 ? 12.635 -1.435 -15.034 1.00 93.25 179 PHE A N 1
A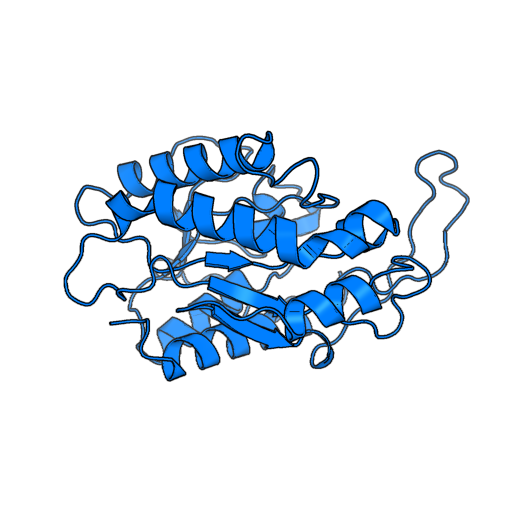TOM 1327 C CA . PHE A 1 179 ? 13.004 -1.951 -13.720 1.00 93.25 179 PHE A CA 1
ATOM 1328 C C . PHE A 1 179 ? 13.799 -3.260 -13.880 1.00 93.25 179 PHE A C 1
ATOM 1330 O O . PHE A 1 179 ? 13.243 -4.346 -13.678 1.00 93.25 179 PHE A O 1
ATOM 1337 N N . PRO A 1 180 ? 15.100 -3.191 -14.227 1.00 95.25 180 PRO A N 1
ATOM 1338 C CA . PRO A 1 180 ? 15.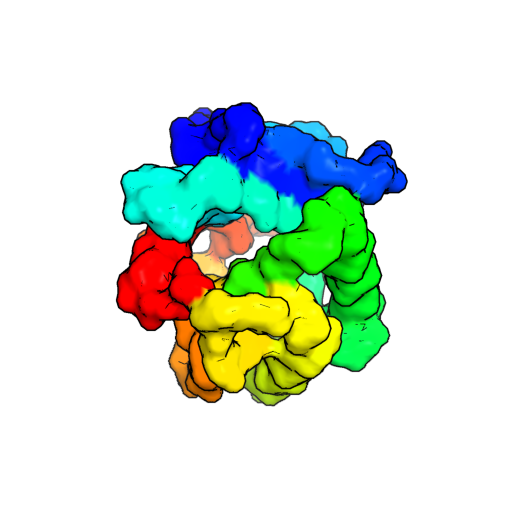897 -4.364 -14.608 1.00 95.25 180 PRO A CA 1
ATOM 1339 C C . PRO A 1 180 ? 15.946 -5.468 -13.550 1.00 95.25 180 PRO A C 1
ATOM 1341 O O . PRO A 1 180 ? 16.035 -6.647 -13.886 1.00 95.25 180 PRO A O 1
ATOM 1344 N N . TYR A 1 181 ? 15.827 -5.103 -12.271 1.00 98.06 181 TYR A N 1
ATOM 1345 C CA . TYR A 1 181 ? 15.897 -6.034 -11.143 1.00 98.06 181 TYR A CA 1
ATOM 1346 C C . TYR A 1 181 ? 14.528 -6.306 -10.495 1.00 98.06 181 TYR A C 1
ATOM 1348 O O . TYR A 1 181 ? 14.449 -6.797 -9.366 1.00 98.06 181 TYR A O 1
ATOM 1356 N N . ILE A 1 182 ? 13.415 -6.020 -11.187 1.00 97.94 182 ILE A N 1
ATOM 1357 C CA . ILE A 1 182 ? 12.065 -6.137 -10.599 1.00 97.94 182 ILE A CA 1
ATOM 1358 C C . ILE A 1 182 ? 11.714 -7.573 -10.218 1.00 97.94 182 ILE A C 1
ATOM 1360 O O . ILE A 1 182 ? 11.033 -7.800 -9.220 1.00 97.94 182 ILE A O 1
ATOM 1364 N N . GLN A 1 183 ? 12.248 -8.559 -10.945 1.00 98.31 183 GLN A N 1
ATOM 1365 C CA . GLN A 1 183 ? 12.086 -9.969 -10.598 1.00 98.31 183 GLN A CA 1
ATOM 1366 C C . GLN A 1 183 ? 12.741 -10.307 -9.250 1.00 98.31 183 GLN A C 1
ATOM 1368 O O . GLN A 1 183 ? 12.181 -11.081 -8.478 1.00 98.31 183 GLN A O 1
ATOM 1373 N N . GLN A 1 184 ? 13.891 -9.711 -8.928 1.00 98.56 184 GLN A N 1
ATOM 1374 C CA . GLN A 1 184 ? 14.598 -9.941 -7.665 1.00 98.56 184 GLN A CA 1
ATOM 1375 C C . GLN A 1 184 ? 13.858 -9.318 -6.476 1.00 98.56 184 GLN A C 1
ATOM 1377 O O . GLN A 1 184 ? 13.761 -9.951 -5.421 1.00 98.56 184 GLN A O 1
ATOM 1382 N N . VAL A 1 185 ? 13.271 -8.128 -6.660 1.00 98.69 185 VAL A N 1
ATOM 1383 C CA . VAL A 1 185 ? 12.372 -7.501 -5.672 1.00 98.69 185 VAL A CA 1
ATOM 1384 C C . VAL A 1 185 ? 11.117 -8.352 -5.476 1.00 98.69 185 VAL A C 1
ATOM 1386 O O . VAL A 1 185 ? 10.796 -8.718 -4.345 1.00 98.69 185 VAL A O 1
ATOM 1389 N N . ARG A 1 186 ? 10.451 -8.751 -6.568 1.00 98.62 186 ARG A N 1
ATOM 1390 C CA . ARG A 1 186 ? 9.261 -9.615 -6.538 1.00 98.62 186 ARG A CA 1
ATOM 1391 C C . ARG A 1 186 ? 9.527 -10.932 -5.810 1.00 98.62 186 ARG A C 1
ATOM 1393 O O . ARG A 1 186 ? 8.732 -11.326 -4.961 1.00 98.62 186 ARG A O 1
ATOM 1400 N N . ASN A 1 187 ? 10.641 -11.602 -6.104 1.00 98.81 187 ASN A N 1
ATOM 1401 C CA . ASN A 1 187 ? 11.013 -12.860 -5.451 1.00 98.81 187 ASN A CA 1
ATOM 1402 C C . ASN A 1 187 ? 11.146 -12.687 -3.933 1.00 98.81 187 ASN A C 1
ATOM 1404 O O . ASN A 1 187 ? 10.669 -13.527 -3.172 1.00 98.81 187 ASN A O 1
ATOM 1408 N N . GLN A 1 188 ? 11.740 -11.579 -3.485 1.00 98.75 188 GLN A N 1
ATOM 1409 C CA . GLN A 1 188 ? 11.846 -11.270 -2.060 1.00 98.75 188 GLN A CA 1
ATOM 1410 C C . GLN A 1 188 ? 10.495 -10.914 -1.444 1.00 98.75 188 GLN A C 1
ATOM 1412 O O . GLN A 1 188 ? 10.194 -11.397 -0.359 1.00 98.75 188 GLN A O 1
ATOM 1417 N N . GLN A 1 189 ? 9.640 -10.156 -2.131 1.00 98.81 189 GLN A N 1
ATOM 1418 C CA . GLN A 1 189 ? 8.278 -9.877 -1.665 1.00 98.81 189 GLN A CA 1
ATOM 1419 C C . GLN A 1 189 ? 7.449 -11.158 -1.526 1.00 98.81 189 GLN A C 1
ATOM 1421 O O . GLN A 1 189 ? 6.781 -11.340 -0.512 1.00 98.81 189 GLN A O 1
ATOM 1426 N N . LEU A 1 190 ? 7.523 -12.083 -2.488 1.00 98.56 190 LEU A N 1
ATOM 1427 C CA . LEU A 1 190 ? 6.858 -13.389 -2.423 1.00 98.56 190 LEU A CA 1
ATOM 1428 C C . LEU A 1 190 ? 7.416 -14.262 -1.294 1.00 98.56 190 LEU A C 1
ATOM 1430 O O . LEU A 1 190 ? 6.636 -14.803 -0.511 1.00 98.56 190 LEU A O 1
ATOM 1434 N N . GLY A 1 191 ? 8.741 -14.344 -1.164 1.00 98.50 191 GLY A N 1
ATOM 1435 C CA . GLY A 1 191 ? 9.413 -15.169 -0.156 1.00 98.50 191 GLY A CA 1
ATOM 1436 C C . GLY A 1 191 ? 9.357 -14.619 1.273 1.00 98.50 191 GLY A C 1
ATOM 1437 O O . GLY A 1 191 ? 9.553 -15.371 2.222 1.00 98.50 191 GLY A O 1
ATOM 1438 N N . PHE A 1 192 ? 9.079 -13.326 1.460 1.00 98.69 192 PHE A N 1
ATOM 1439 C CA . PHE A 1 192 ? 9.104 -12.696 2.780 1.00 98.69 192 PHE A CA 1
ATOM 1440 C C . PHE A 1 192 ? 7.916 -13.113 3.656 1.00 98.69 192 PHE A C 1
ATOM 1442 O O . PHE A 1 192 ? 6.763 -12.872 3.305 1.00 98.69 192 PHE A O 1
ATOM 1449 N N . THR A 1 193 ? 8.160 -13.666 4.838 1.00 97.81 193 THR A N 1
ATOM 1450 C CA . THR A 1 193 ? 7.097 -14.055 5.779 1.00 97.81 193 THR A CA 1
ATOM 1451 C C . THR A 1 193 ? 7.200 -13.268 7.078 1.00 97.81 193 THR A C 1
ATOM 1453 O O . THR A 1 193 ? 8.270 -13.197 7.676 1.00 97.81 193 THR A O 1
ATOM 1456 N N . ALA A 1 194 ? 6.078 -12.730 7.552 1.00 97.50 194 ALA A N 1
ATOM 1457 C CA . ALA A 1 194 ? 5.960 -12.108 8.867 1.00 97.50 194 ALA A CA 1
ATOM 1458 C C . ALA A 1 194 ? 4.532 -12.284 9.403 1.00 97.50 194 ALA A C 1
ATOM 1460 O O . ALA A 1 194 ? 3.589 -12.420 8.623 1.00 97.50 194 ALA A O 1
ATOM 1461 N N . ALA A 1 195 ? 4.358 -12.245 10.728 1.00 96.88 195 ALA A N 1
ATOM 1462 C CA . ALA A 1 195 ? 3.025 -12.224 11.336 1.00 96.88 195 ALA A CA 1
ATOM 1463 C C . ALA A 1 195 ? 2.202 -11.054 10.779 1.00 96.88 195 ALA A C 1
ATOM 1465 O O . ALA A 1 195 ? 2.771 -9.992 10.533 1.00 96.88 195 ALA A O 1
ATOM 1466 N N . ASN A 1 196 ? 0.891 -11.228 10.603 1.00 97.00 196 ASN A N 1
ATOM 1467 C CA . ASN A 1 196 ? -0.049 -10.198 10.134 1.00 97.00 196 ASN A CA 1
ATOM 1468 C C . ASN A 1 196 ? 0.347 -9.509 8.809 1.00 97.00 196 ASN A C 1
ATOM 1470 O O . ASN A 1 196 ? -0.015 -8.354 8.588 1.00 97.00 196 ASN A O 1
ATOM 1474 N N . LEU A 1 197 ? 1.125 -10.175 7.951 1.00 98.25 197 LEU A N 1
ATOM 1475 C CA . LEU A 1 197 ? 1.434 -9.690 6.609 1.00 98.25 197 LEU A CA 1
ATOM 1476 C C . LEU A 1 197 ? 0.557 -10.421 5.593 1.00 98.25 197 LEU A C 1
ATOM 1478 O O . LEU A 1 197 ? 0.695 -11.627 5.397 1.00 98.25 197 LEU A O 1
ATOM 1482 N N . LEU A 1 198 ? -0.317 -9.671 4.937 1.00 98.38 198 LEU A N 1
ATOM 1483 C CA . LEU A 1 198 ? -1.105 -10.121 3.799 1.00 98.38 198 LEU A CA 1
ATOM 1484 C C . LEU A 1 198 ? -0.426 -9.673 2.507 1.00 98.38 198 LEU A C 1
ATOM 1486 O O . LEU A 1 198 ? 0.302 -8.677 2.489 1.00 98.38 198 LEU A O 1
ATOM 1490 N N . LYS A 1 199 ? -0.673 -10.403 1.421 1.00 98.50 199 LYS A N 1
ATOM 1491 C CA . LYS A 1 199 ? -0.136 -10.075 0.103 1.00 98.50 199 LYS A CA 1
ATOM 1492 C C . LYS A 1 199 ? -1.221 -10.170 -0.950 1.00 98.50 199 LYS A C 1
ATOM 1494 O O . LYS A 1 199 ? -2.008 -11.111 -0.930 1.00 98.50 199 LYS A O 1
ATOM 1499 N N . VAL A 1 200 ? -1.202 -9.229 -1.881 1.00 98.31 200 VAL A N 1
ATOM 1500 C CA . VAL A 1 200 ? -1.920 -9.318 -3.153 1.00 98.31 200 VAL A CA 1
ATOM 1501 C C . VAL A 1 200 ? -0.909 -9.231 -4.284 1.00 98.31 200 VAL A C 1
ATOM 1503 O O . VAL A 1 200 ? 0.112 -8.554 -4.160 1.00 98.31 200 VAL A O 1
ATOM 1506 N N . ASP A 1 201 ? -1.161 -9.943 -5.374 1.00 98.12 201 ASP A N 1
ATOM 1507 C CA . ASP A 1 201 ? -0.207 -10.050 -6.470 1.00 98.12 201 ASP A CA 1
ATOM 1508 C C . ASP A 1 201 ? -0.563 -9.093 -7.608 1.00 98.12 201 ASP A C 1
ATOM 1510 O O . ASP A 1 201 ? -1.594 -9.260 -8.255 1.00 98.12 201 ASP A O 1
ATOM 1514 N N . MET A 1 202 ? 0.298 -8.106 -7.886 1.00 97.62 202 MET A N 1
ATOM 1515 C CA . MET A 1 202 ? 0.045 -7.142 -8.962 1.00 97.62 202 MET A CA 1
ATOM 1516 C C . MET A 1 202 ? 0.114 -7.769 -10.354 1.00 97.62 202 MET A C 1
ATOM 1518 O O . MET A 1 202 ? -0.315 -7.141 -11.315 1.00 97.62 202 MET A O 1
ATOM 1522 N N . ALA A 1 203 ? 0.640 -8.989 -10.498 1.00 96.00 203 ALA A N 1
ATOM 1523 C CA . ALA A 1 203 ? 0.607 -9.703 -11.773 1.00 96.00 203 ALA A CA 1
ATOM 1524 C C . ALA A 1 203 ? -0.827 -10.006 -12.253 1.00 96.00 203 ALA A C 1
ATOM 1526 O O . ALA A 1 203 ? -1.012 -10.306 -13.429 1.00 96.00 203 ALA A O 1
ATOM 1527 N N . ASN A 1 204 ? -1.820 -9.907 -11.363 1.00 95.62 204 ASN A N 1
ATOM 1528 C CA . ASN A 1 204 ? -3.227 -10.159 -11.668 1.00 95.62 204 ASN A CA 1
ATOM 1529 C C . ASN A 1 204 ? -3.973 -8.934 -12.217 1.00 95.62 204 ASN A C 1
ATOM 1531 O O . ASN A 1 204 ? -5.126 -9.074 -12.618 1.00 95.62 204 ASN A O 1
ATOM 1535 N N . TYR A 1 205 ? -3.350 -7.752 -12.233 1.00 94.94 205 TYR A N 1
ATOM 1536 C CA . TYR A 1 205 ? -4.013 -6.506 -12.622 1.00 94.94 205 TYR A CA 1
ATOM 1537 C C . TYR A 1 205 ? -3.370 -5.873 -13.853 1.00 94.94 205 TYR A C 1
ATOM 1539 O O . TYR A 1 205 ? -2.216 -6.132 -14.208 1.00 94.94 205 TYR A O 1
ATOM 1547 N N . GLU A 1 206 ? -4.143 -5.027 -14.522 1.00 91.06 206 GLU A N 1
ATOM 1548 C CA . GLU A 1 206 ? -3.750 -4.414 -15.780 1.00 91.06 206 GLU A CA 1
ATOM 1549 C C . GLU A 1 206 ? -2.857 -3.181 -15.572 1.00 91.06 206 GLU A C 1
ATOM 1551 O O . GLU A 1 206 ? -3.097 -2.342 -14.703 1.00 91.06 206 GLU A O 1
ATOM 1556 N N . PHE A 1 207 ? -1.845 -3.044 -16.429 1.00 91.06 207 PHE A N 1
ATOM 1557 C CA . PHE A 1 207 ? -0.968 -1.877 -16.514 1.00 91.06 207 PHE A CA 1
ATOM 1558 C C . PHE A 1 207 ? -1.186 -1.167 -17.842 1.00 91.06 207 PHE A C 1
ATOM 1560 O O . PHE A 1 207 ? -1.356 -1.822 -18.871 1.00 91.06 207 PHE A O 1
ATOM 1567 N N . TYR A 1 208 ? -1.122 0.165 -17.837 1.00 86.88 208 TYR A N 1
ATOM 1568 C CA . TYR A 1 208 ? -1.113 0.923 -19.084 1.00 86.88 208 TYR A CA 1
ATOM 1569 C C . TYR A 1 208 ? 0.308 1.278 -19.491 1.00 86.88 208 TYR A C 1
ATOM 1571 O O . TYR A 1 208 ? 1.201 1.486 -18.668 1.00 86.88 208 TYR A O 1
ATOM 1579 N N . LEU A 1 209 ? 0.491 1.382 -20.800 1.00 85.75 209 LEU A N 1
ATOM 1580 C CA . LEU A 1 209 ? 1.701 1.911 -21.391 1.00 85.75 209 LEU A CA 1
ATOM 1581 C C . LEU A 1 209 ? 1.706 3.437 -21.283 1.00 85.75 209 LEU A C 1
ATOM 1583 O O . LEU A 1 209 ? 0.763 4.107 -21.709 1.00 85.75 209 LEU A O 1
ATOM 1587 N N . GLN A 1 210 ? 2.770 3.973 -20.696 1.00 78.12 210 GLN A N 1
ATOM 1588 C CA . GLN A 1 210 ? 3.005 5.401 -20.563 1.00 78.12 210 GLN A CA 1
ATOM 1589 C C . GLN A 1 210 ? 4.282 5.776 -21.306 1.00 78.12 210 GLN A C 1
ATOM 1591 O O . GLN A 1 210 ? 5.364 5.296 -20.967 1.00 78.12 210 GLN A O 1
ATOM 1596 N N . SER A 1 211 ? 4.168 6.678 -22.276 1.00 77.38 211 SER A N 1
ATOM 1597 C CA . SER A 1 211 ? 5.337 7.288 -22.899 1.00 77.38 211 SER A CA 1
ATOM 1598 C C . SER A 1 211 ? 5.976 8.270 -21.912 1.00 77.38 211 SER A C 1
ATOM 1600 O O . SER A 1 211 ? 5.301 9.157 -21.376 1.00 77.38 211 SER A O 1
ATOM 1602 N N . MET A 1 212 ? 7.274 8.125 -21.657 1.00 66.56 212 MET A N 1
ATOM 1603 C CA . MET A 1 212 ? 8.016 9.034 -20.780 1.00 66.56 212 MET A CA 1
ATOM 1604 C C . MET A 1 212 ? 8.843 10.006 -21.613 1.00 66.56 212 MET A C 1
ATOM 1606 O O . MET A 1 212 ? 9.543 9.598 -22.530 1.00 66.56 212 MET A O 1
ATOM 1610 N N . ARG A 1 213 ? 8.805 11.302 -21.299 1.00 67.94 213 ARG A N 1
ATOM 1611 C CA . ARG A 1 213 ? 9.728 12.268 -21.912 1.00 67.94 213 ARG A CA 1
ATOM 1612 C C . ARG A 1 213 ? 11.038 12.278 -21.141 1.00 67.94 213 ARG A C 1
ATOM 1614 O O . ARG A 1 213 ? 11.014 12.277 -19.911 1.00 67.94 213 ARG A O 1
ATOM 1621 N N . ASN A 1 214 ? 12.163 12.336 -21.849 1.00 60.28 214 ASN A N 1
ATOM 1622 C CA . ASN A 1 214 ? 13.448 12.596 -21.215 1.00 60.28 214 ASN A CA 1
ATOM 1623 C C . ASN A 1 214 ? 13.375 13.968 -20.513 1.00 60.28 214 ASN A C 1
ATOM 1625 O O . ASN A 1 214 ? 13.157 14.975 -21.193 1.00 60.28 214 ASN A O 1
ATOM 1629 N N . PRO A 1 215 ? 13.575 14.046 -19.186 1.00 52.53 215 PRO A N 1
ATOM 1630 C CA . PRO A 1 215 ? 13.489 15.312 -18.461 1.00 52.53 215 PRO A CA 1
ATOM 1631 C C . PRO A 1 215 ? 14.575 16.320 -18.874 1.00 52.53 215 PRO A C 1
ATOM 1633 O O . PRO A 1 215 ? 14.405 17.516 -18.660 1.00 52.53 215 PRO A O 1
ATOM 1636 N N . TYR A 1 216 ? 15.663 15.857 -19.497 1.00 53.78 216 TYR A N 1
ATOM 1637 C CA . TYR A 1 216 ? 16.763 16.690 -19.990 1.00 53.78 216 TYR A CA 1
ATOM 1638 C C . TYR A 1 216 ? 16.724 16.915 -21.511 1.00 53.78 216 TYR A C 1
ATOM 1640 O O . TYR A 1 216 ? 17.437 17.779 -22.015 1.00 53.78 216 TYR A O 1
ATOM 1648 N N . GLN A 1 217 ? 15.901 16.157 -22.247 1.00 63.75 217 GLN A N 1
ATOM 1649 C CA . GLN A 1 217 ? 15.704 16.287 -23.699 1.00 63.75 217 GLN A CA 1
ATOM 1650 C C . GLN A 1 217 ? 14.228 16.033 -24.061 1.00 63.75 217 GLN A C 1
ATOM 1652 O O . GLN A 1 217 ? 13.895 14.952 -24.538 1.00 63.75 217 GLN A O 1
ATOM 1657 N N . PRO A 1 218 ? 13.317 16.998 -23.851 1.00 64.94 218 PRO A N 1
ATOM 1658 C CA . PRO A 1 218 ? 11.864 16.770 -23.899 1.00 64.94 218 PRO A CA 1
ATOM 1659 C C . PRO A 1 218 ? 11.305 16.234 -25.230 1.00 64.94 218 PRO A C 1
ATOM 1661 O O . PRO A 1 218 ? 10.190 15.697 -25.251 1.00 64.94 218 PRO A O 1
ATOM 1664 N N . ASP A 1 219 ? 12.068 16.371 -26.318 1.00 72.38 219 ASP A N 1
ATOM 1665 C CA . ASP A 1 219 ? 11.765 15.844 -27.655 1.00 72.38 219 ASP A CA 1
ATOM 1666 C C . ASP A 1 219 ? 12.074 14.345 -27.794 1.00 72.38 219 ASP A C 1
ATOM 1668 O O . ASP A 1 219 ? 11.550 13.670 -28.679 1.00 72.38 219 ASP A O 1
ATOM 1672 N N . GLN A 1 220 ? 12.886 13.795 -26.890 1.00 58.69 220 GLN A N 1
ATOM 1673 C CA . GLN A 1 220 ? 13.142 12.369 -26.791 1.00 58.69 220 GLN A CA 1
ATOM 1674 C C . GLN A 1 220 ? 12.060 11.721 -25.921 1.00 58.69 220 GLN A C 1
ATOM 1676 O O . GLN A 1 220 ? 12.091 11.774 -24.688 1.00 58.69 220 GLN A O 1
ATOM 1681 N N . ILE A 1 221 ? 11.099 11.085 -26.582 1.00 62.34 221 ILE A N 1
ATOM 1682 C CA . ILE A 1 221 ? 10.128 10.204 -25.938 1.00 62.34 221 ILE A CA 1
ATOM 1683 C C . ILE A 1 221 ? 10.800 8.840 -25.773 1.00 62.34 221 ILE A C 1
ATOM 1685 O O . ILE A 1 221 ? 11.153 8.180 -26.749 1.00 62.34 221 ILE A O 1
ATOM 1689 N N . TRP A 1 222 ? 11.023 8.442 -24.528 1.00 59.88 222 TRP A N 1
ATOM 1690 C CA . TRP A 1 222 ? 11.391 7.080 -24.179 1.00 59.88 222 TRP A CA 1
ATOM 1691 C C . TRP A 1 222 ? 10.165 6.210 -24.450 1.00 59.88 222 TRP A C 1
ATOM 1693 O O . TRP A 1 222 ? 9.032 6.652 -24.232 1.00 59.88 222 TRP A O 1
ATOM 1703 N N . TRP A 1 223 ? 10.401 5.009 -24.977 1.00 62.91 223 TRP A N 1
ATOM 1704 C CA . TRP A 1 223 ? 9.354 4.085 -25.406 1.00 62.91 223 TRP A CA 1
ATOM 1705 C C . TRP A 1 223 ? 8.297 3.852 -24.322 1.00 62.91 223 TRP A C 1
ATOM 1707 O O . TRP A 1 223 ? 8.516 4.099 -23.142 1.00 62.91 223 TRP A O 1
ATOM 1717 N N . ASP A 1 224 ? 7.136 3.378 -24.746 1.00 75.19 224 ASP A N 1
ATOM 1718 C CA . ASP A 1 224 ? 5.999 3.067 -23.893 1.00 75.19 224 ASP A CA 1
ATOM 1719 C C . ASP A 1 224 ? 6.355 2.072 -22.771 1.00 75.19 224 ASP A C 1
ATOM 1721 O O . ASP A 1 224 ? 6.699 0.920 -23.036 1.00 75.19 224 ASP A O 1
ATOM 1725 N N . GLN A 1 225 ? 6.253 2.511 -21.510 1.00 79.31 225 GLN A N 1
ATOM 1726 C CA . GLN A 1 225 ? 6.600 1.717 -20.324 1.00 79.31 225 GLN A CA 1
ATOM 1727 C C . GLN A 1 225 ? 5.369 1.376 -19.483 1.00 79.31 225 GLN A C 1
ATOM 1729 O O . GLN A 1 225 ? 4.530 2.239 -19.217 1.00 79.31 225 GLN A O 1
ATOM 1734 N N . ALA A 1 226 ? 5.294 0.140 -18.983 1.00 86.00 226 ALA A N 1
ATOM 1735 C CA . ALA A 1 226 ? 4.251 -0.308 -18.057 1.00 86.00 226 ALA A CA 1
ATOM 1736 C C . ALA A 1 226 ? 4.589 0.065 -16.598 1.00 86.00 226 ALA A C 1
ATOM 1738 O O . ALA A 1 226 ? 4.871 -0.784 -15.753 1.00 86.00 226 ALA A O 1
ATOM 1739 N N . ILE A 1 227 ? 4.617 1.360 -16.291 1.00 86.81 227 ILE A N 1
ATOM 1740 C CA . ILE A 1 227 ? 5.051 1.850 -14.970 1.00 86.81 227 ILE A CA 1
ATOM 1741 C C . ILE A 1 227 ? 3.935 1.714 -13.940 1.00 86.81 227 ILE A C 1
ATOM 1743 O O . ILE A 1 227 ? 4.161 1.180 -12.855 1.00 86.81 227 ILE A O 1
ATOM 1747 N N . HIS A 1 228 ? 2.743 2.176 -14.316 1.00 89.25 228 HIS A N 1
ATOM 1748 C CA . HIS A 1 228 ? 1.586 2.350 -13.447 1.00 89.25 228 HIS A CA 1
ATOM 1749 C C . HIS A 1 228 ? 0.439 1.422 -13.873 1.00 89.25 228 HIS A C 1
ATOM 1751 O O . HIS A 1 228 ? 0.280 1.114 -15.060 1.00 89.25 228 HIS A O 1
ATOM 1757 N N . MET A 1 229 ? -0.377 0.996 -12.907 1.00 91.12 229 MET A N 1
ATOM 1758 C CA . MET A 1 229 ? -1.585 0.216 -13.181 1.00 91.12 229 MET A CA 1
ATOM 1759 C C . MET A 1 229 ? -2.669 1.081 -13.830 1.00 91.12 229 MET A C 1
ATOM 1761 O O . MET A 1 229 ? 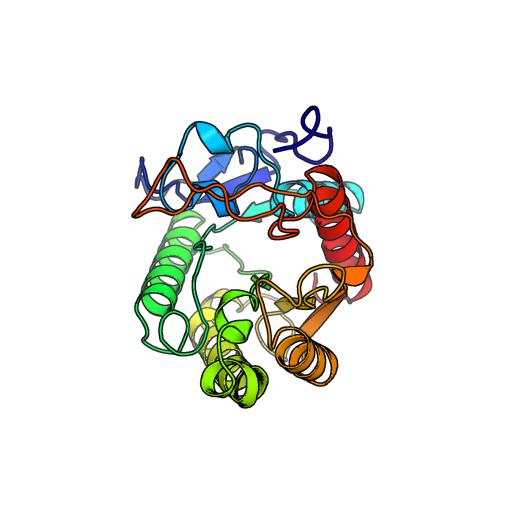-2.678 2.308 -13.694 1.00 91.12 229 MET A O 1
ATOM 1765 N N . THR A 1 230 ? -3.586 0.459 -14.573 1.00 91.88 230 THR A N 1
ATOM 1766 C CA . THR A 1 230 ? -4.791 1.151 -15.050 1.00 91.88 230 THR A CA 1
ATOM 1767 C C . THR A 1 230 ? -5.665 1.544 -13.862 1.00 91.88 230 THR A C 1
ATOM 1769 O O . THR A 1 230 ? -5.576 0.957 -12.787 1.00 91.88 230 THR A O 1
ATOM 1772 N N . GLN A 1 231 ? -6.564 2.514 -14.049 1.00 91.06 231 GLN A N 1
ATOM 1773 C CA . GLN A 1 231 ? -7.507 2.880 -12.987 1.00 91.06 231 GLN A CA 1
ATOM 1774 C C . GLN A 1 231 ? -8.390 1.694 -12.562 1.00 91.06 231 GLN A C 1
ATOM 1776 O O . GLN A 1 231 ? -8.749 1.590 -11.393 1.00 91.06 231 GLN A O 1
ATOM 1781 N N . GLN A 1 232 ? -8.722 0.800 -13.502 1.00 91.75 232 GLN A N 1
ATOM 1782 C CA . GLN A 1 232 ? -9.447 -0.432 -13.202 1.00 91.75 232 GLN A CA 1
ATOM 1783 C C . GLN A 1 232 ? -8.567 -1.419 -12.426 1.00 91.75 232 GLN A C 1
ATOM 1785 O O . GLN A 1 232 ? -9.014 -1.943 -11.413 1.00 91.75 232 GLN A O 1
ATOM 1790 N N . GLY A 1 233 ? -7.305 -1.601 -12.826 1.00 94.19 233 GLY A N 1
ATOM 1791 C CA . GLY A 1 233 ? -6.358 -2.445 -12.096 1.00 94.19 233 GLY A CA 1
ATOM 1792 C C . GLY A 1 233 ? -6.128 -1.983 -10.653 1.00 94.19 233 GLY A C 1
ATOM 1793 O O . GLY A 1 233 ? -6.089 -2.807 -9.745 1.00 94.19 233 GLY A O 1
ATOM 1794 N N . GLU A 1 234 ? -6.064 -0.670 -10.414 1.00 94.00 234 GLU A N 1
ATOM 1795 C CA . GLU A 1 234 ? -5.998 -0.098 -9.060 1.00 94.00 234 GLU A CA 1
ATOM 1796 C C . GLU A 1 234 ? -7.259 -0.412 -8.238 1.00 94.00 234 GLU A C 1
ATOM 1798 O O . GLU A 1 234 ? -7.168 -0.768 -7.062 1.00 94.00 234 GLU A O 1
ATOM 1803 N N . CYS A 1 235 ? -8.441 -0.337 -8.856 1.00 93.06 235 CYS A N 1
ATOM 1804 C CA . CYS A 1 235 ? -9.690 -0.734 -8.210 1.00 93.06 235 CYS A CA 1
ATOM 1805 C C . CYS A 1 235 ? -9.731 -2.209 -7.834 1.00 93.06 235 CYS A C 1
ATOM 1807 O O . CYS A 1 235 ? -10.098 -2.532 -6.702 1.00 93.06 235 CYS A O 1
ATOM 1809 N N . ASP A 1 236 ? -9.384 -3.077 -8.781 1.00 95.25 236 ASP A N 1
ATOM 1810 C CA . ASP A 1 236 ? -9.403 -4.523 -8.591 1.00 95.25 236 ASP A CA 1
ATOM 1811 C C . ASP A 1 236 ? -8.410 -4.900 -7.486 1.00 95.25 236 ASP A C 1
ATOM 1813 O O . ASP A 1 236 ? -8.775 -5.587 -6.532 1.00 95.25 236 ASP A O 1
ATOM 1817 N N . MET A 1 237 ? -7.206 -4.315 -7.511 1.00 97.38 237 MET A N 1
ATOM 1818 C CA . MET A 1 237 ? -6.222 -4.479 -6.443 1.00 97.38 237 MET A CA 1
ATOM 1819 C C . MET A 1 237 ? -6.755 -4.016 -5.087 1.00 97.38 237 MET A C 1
ATOM 1821 O O . MET A 1 237 ? -6.613 -4.733 -4.096 1.00 97.38 237 MET A O 1
ATOM 1825 N N . GLY A 1 238 ? -7.368 -2.834 -5.015 1.00 97.06 238 GLY A N 1
ATOM 1826 C CA . GLY A 1 238 ? -7.969 -2.328 -3.782 1.00 97.06 238 GLY A CA 1
ATOM 1827 C C . GLY A 1 238 ? -9.050 -3.264 -3.233 1.00 97.06 238 GLY A C 1
ATOM 1828 O O . GLY A 1 238 ? -9.068 -3.562 -2.035 1.00 97.06 238 GLY A O 1
ATOM 1829 N N . GLY A 1 239 ? -9.924 -3.771 -4.104 1.00 97.19 239 GLY A N 1
ATOM 1830 C CA . GLY A 1 239 ? -10.973 -4.723 -3.742 1.00 97.19 239 GLY A CA 1
ATOM 1831 C C . GLY A 1 239 ? -10.427 -6.058 -3.232 1.00 97.19 239 GLY A C 1
ATOM 1832 O O . GLY A 1 239 ? -10.893 -6.563 -2.206 1.00 97.19 239 GLY A O 1
ATOM 1833 N N . ASP A 1 240 ? -9.388 -6.586 -3.871 1.00 98.06 240 ASP A N 1
ATOM 1834 C CA . ASP A 1 240 ? -8.729 -7.826 -3.454 1.00 98.06 240 ASP A CA 1
ATOM 1835 C C . ASP A 1 240 ? -7.955 -7.649 -2.145 1.00 98.06 240 ASP A C 1
ATOM 1837 O O . ASP A 1 240 ? -8.010 -8.517 -1.270 1.00 98.06 240 ASP A O 1
ATOM 1841 N N . MET A 1 241 ? -7.312 -6.495 -1.932 1.00 98.19 241 MET A N 1
ATOM 1842 C CA . MET A 1 241 ? -6.713 -6.151 -0.638 1.00 98.19 241 MET A CA 1
ATOM 1843 C C . MET A 1 241 ? -7.768 -6.141 0.474 1.00 98.19 241 MET A C 1
ATOM 1845 O O . MET A 1 241 ? -7.527 -6.672 1.559 1.00 98.19 241 MET A O 1
ATOM 1849 N N . ALA A 1 242 ? -8.946 -5.563 0.224 1.00 97.81 242 ALA A N 1
ATOM 1850 C CA . ALA A 1 242 ? -10.031 -5.505 1.203 1.00 97.81 242 ALA A CA 1
ATOM 1851 C C . ALA A 1 242 ? -10.633 -6.886 1.476 1.00 97.81 242 ALA A C 1
ATOM 1853 O O . ALA A 1 242 ? -10.946 -7.207 2.623 1.00 97.81 242 ALA A O 1
ATOM 1854 N N . SER A 1 243 ? -10.746 -7.719 0.446 1.00 97.38 243 SER A N 1
ATOM 1855 C CA . SER A 1 243 ? -11.223 -9.097 0.569 1.00 97.38 243 SER A CA 1
ATOM 1856 C C . SER A 1 243 ? -10.235 -9.960 1.356 1.00 97.38 243 SER A C 1
ATOM 1858 O O . SER A 1 243 ? -10.636 -10.651 2.293 1.00 97.38 243 SER A O 1
ATOM 1860 N N . ALA A 1 244 ? -8.935 -9.854 1.064 1.00 97.38 244 ALA A N 1
ATOM 1861 C CA . ALA A 1 244 ? -7.878 -10.515 1.829 1.00 97.38 244 ALA A CA 1
ATOM 1862 C C . ALA A 1 244 ? -7.871 -10.051 3.292 1.00 97.38 244 ALA A C 1
ATOM 1864 O O . ALA A 1 244 ? -7.765 -10.870 4.207 1.00 97.38 244 ALA A O 1
ATOM 1865 N N . TRP A 1 245 ? -8.043 -8.747 3.525 1.00 96.88 245 TRP A N 1
ATOM 1866 C CA . TRP A 1 245 ? -8.190 -8.181 4.862 1.00 96.88 245 TRP A CA 1
ATOM 1867 C C . TRP A 1 245 ? -9.377 -8.791 5.609 1.00 96.88 245 TRP A C 1
ATOM 1869 O O . TRP A 1 245 ? -9.202 -9.312 6.707 1.00 96.88 245 TRP A O 1
ATOM 1879 N N . ALA A 1 246 ? -10.566 -8.784 5.005 1.00 96.06 246 ALA A N 1
ATOM 1880 C CA . ALA A 1 246 ? -11.783 -9.322 5.606 1.00 96.06 246 ALA A CA 1
ATOM 1881 C C . ALA A 1 246 ? -11.674 -10.825 5.916 1.00 96.06 246 ALA A C 1
ATOM 1883 O O . ALA A 1 246 ? -12.108 -11.274 6.977 1.00 96.06 246 ALA A O 1
ATOM 1884 N N . ALA A 1 247 ? -11.060 -11.600 5.021 1.00 96.12 247 ALA A N 1
ATOM 1885 C CA . ALA A 1 247 ? -10.868 -13.036 5.199 1.00 96.12 247 ALA A CA 1
ATOM 1886 C C . ALA A 1 247 ? -9.823 -13.377 6.277 1.00 96.12 247 ALA A C 1
ATOM 1888 O O . ALA A 1 247 ? -9.863 -14.465 6.847 1.00 96.12 247 ALA A O 1
ATOM 1889 N N . SER A 1 248 ? -8.895 -12.461 6.574 1.00 94.94 248 SER A N 1
ATOM 1890 C CA . SER A 1 248 ? -7.782 -12.718 7.497 1.00 94.94 248 SER A CA 1
ATOM 1891 C C . SER A 1 248 ? -8.179 -12.809 8.973 1.00 94.94 248 SER A C 1
ATOM 1893 O O . SER A 1 248 ? -7.431 -13.366 9.774 1.00 94.94 248 SER A O 1
ATOM 1895 N N . GLY A 1 249 ? -9.313 -12.216 9.360 1.00 90.62 249 GLY A N 1
ATOM 1896 C CA . GLY A 1 249 ? -9.703 -12.072 10.765 1.00 90.62 249 GLY A CA 1
ATOM 1897 C C . GLY A 1 249 ? -8.904 -11.012 11.539 1.00 90.62 249 GLY A C 1
ATOM 1898 O O . GLY A 1 249 ? -9.143 -10.836 12.731 1.00 90.62 249 GLY A O 1
ATOM 1899 N N . LEU A 1 250 ? -7.988 -10.277 10.893 1.00 89.19 250 LEU A N 1
ATOM 1900 C CA . LEU A 1 250 ? -7.185 -9.206 11.509 1.00 89.19 250 LEU A CA 1
ATOM 1901 C C . LEU A 1 250 ? -7.993 -7.926 11.793 1.00 89.19 250 LEU A C 1
ATOM 1903 O O . LEU A 1 250 ? -7.487 -6.995 12.418 1.00 89.19 250 LEU A O 1
ATOM 1907 N N . GLN A 1 251 ? -9.244 -7.875 11.337 1.00 80.31 251 GLN A N 1
ATOM 1908 C CA . GLN A 1 251 ? -10.171 -6.757 11.482 1.00 80.31 251 GLN A CA 1
ATOM 1909 C C . GLN A 1 251 ? -10.954 -6.724 12.800 1.00 80.31 251 GLN A C 1
ATOM 1911 O O . GLN A 1 251 ? -11.891 -5.929 12.878 1.00 80.31 251 GLN A O 1
ATOM 1916 N N . GLN A 1 252 ? -10.661 -7.587 13.778 1.00 62.50 252 GLN A N 1
ATOM 1917 C CA . GLN A 1 252 ? -11.409 -7.614 15.044 1.00 62.50 252 GLN A CA 1
ATOM 1918 C C . GLN A 1 252 ? -11.140 -6.394 15.949 1.00 62.50 252 GLN A C 1
ATOM 1920 O O . GLN A 1 252 ? -10.245 -5.558 15.656 1.00 62.50 252 GLN A O 1
#

pLDDT: mean 89.4, std 12.06, range [52.53, 98.81]

Secondary structure (DSSP, 8-state):
--SSPPGGGS--TTTEEEEEETTEEEEEEEE--SSTTTTTT---GGGTT---HHHHHHHHHHHTTS-S-EEE-----TT--TTTTSSTTSHHHHHHHHHHHHHHHHH-TT-----EEE---TGGGGSHHHHTTHHHHHHHHHHHHHHHHGGGG-STT--TTSS-EEEEEPP-TTTTTT-TTHHHHHHHHHH---TTEEEEEGGGS-B--EEEEETTEEEEEEEEE--SB-HHHHHHHHHHHHHHHHHHTTT-

Organism: NCBI:txid2026947

Foldseek 3Di:
DDDFFDPLQQWDFPAEWEADFLVDNPLDIGTDAAPNQVRNNHPPVVCNRFHALRSLLSVLCCVVVLDRHDYYQHLHDPLDALPAAQFVVHPSVVVSLVSVVSNQVNVPPLAAQQAEEAEDDQNLLQDCVSLVCLLVSVVRSVVNVQVSCVVRQPDPLADPQGHAYEYEQDDPVQACVSRVRSVSNNVSVVPRDGPNYHYDYLNVFAFFFDFDADPVHRVDTDGTGRPDTHSVRSSVRSNVSNVRVVVVSNSD